Protein AF-A0A965UU77-F1 (afdb_monomer_lite)

Foldseek 3Di:
DVVLVVVVVQWPDWDKDADPVRFKIKIWTDGPNDIDIFMDGVVVCVVVVNCVDPDCCVVPVSVLRRLVNVQVRCCVPPVVSCVPPDDPSVVVSVVVVVVVVVVVVVVVVVVVVVVVVPPDDDDDDDDDDDDDDDDDDDDDDDDDDDDDDDPDPDDPCLVVLVVLVVVCLVVVCVVVVQDDDPDPVSVVVSVVVVCVLQVNDDSVNDDPVLSVVVSVCSPPHPDSPVSCVSNVPPDDD

Structure (mmCIF, N/CA/C/O backbone):
data_AF-A0A965UU77-F1
#
_entry.id   AF-A0A965UU77-F1
#
loop_
_atom_site.group_PDB
_atom_site.id
_atom_site.type_symbol
_atom_site.label_atom_id
_atom_site.label_alt_id
_atom_site.label_comp_id
_atom_site.label_asym_id
_atom_site.label_entity_id
_atom_site.label_seq_id
_atom_site.pdbx_PDB_ins_code
_atom_site.Cartn_x
_atom_site.Cartn_y
_atom_site.Cartn_z
_atom_site.occupancy
_atom_site.B_iso_or_equiv
_atom_site.auth_seq_id
_atom_site.auth_comp_id
_atom_site.auth_asym_id
_atom_site.auth_atom_id
_atom_site.pdbx_PDB_model_num
ATOM 1 N N . ALA A 1 1 ? -1.074 -5.909 -1.828 1.00 87.81 1 ALA A N 1
ATOM 2 C CA . ALA A 1 1 ? -1.047 -5.915 -3.309 1.00 87.81 1 ALA A CA 1
ATOM 3 C C . ALA A 1 1 ? 0.103 -6.752 -3.879 1.00 87.81 1 ALA A C 1
ATOM 5 O O . ALA A 1 1 ? -0.169 -7.717 -4.580 1.00 87.81 1 ALA A O 1
ATOM 6 N N . LEU A 1 2 ? 1.368 -6.458 -3.542 1.00 92.50 2 LEU A N 1
ATOM 7 C CA . LEU A 1 2 ? 2.532 -7.151 -4.123 1.00 92.50 2 LEU A CA 1
ATOM 8 C C . LEU A 1 2 ? 2.478 -8.684 -4.003 1.00 92.50 2 LEU A C 1
ATOM 10 O O . LEU A 1 2 ? 2.696 -9.380 -4.985 1.00 92.50 2 LEU A O 1
ATOM 14 N N . ALA A 1 3 ? 2.119 -9.213 -2.831 1.00 93.25 3 ALA A N 1
ATOM 15 C CA . ALA A 1 3 ? 2.012 -10.659 -2.626 1.00 93.25 3 ALA A CA 1
ATOM 16 C C . ALA A 1 3 ? 1.011 -11.341 -3.583 1.00 93.25 3 ALA A C 1
ATOM 18 O O . ALA A 1 3 ? 1.251 -12.464 -4.011 1.00 93.25 3 ALA A O 1
ATOM 19 N N . LEU A 1 4 ? -0.081 -10.661 -3.955 1.00 94.00 4 LEU A N 1
ATOM 20 C CA . LEU A 1 4 ? -1.055 -11.185 -4.920 1.00 94.00 4 LEU A CA 1
ATOM 21 C C . LEU A 1 4 ? -0.463 -11.233 -6.330 1.00 94.00 4 LEU A C 1
ATOM 23 O O . LEU A 1 4 ? -0.612 -12.235 -7.022 1.00 94.00 4 LEU A O 1
ATOM 27 N N . VAL A 1 5 ? 0.260 -10.182 -6.720 1.00 95.12 5 VAL A N 1
ATOM 28 C CA . VAL A 1 5 ? 0.947 -10.093 -8.017 1.00 95.12 5 VAL A CA 1
ATOM 29 C C . VAL A 1 5 ? 2.059 -11.130 -8.146 1.00 95.12 5 VAL A C 1
ATOM 31 O O . VAL A 1 5 ? 2.194 -11.754 -9.191 1.00 95.12 5 VAL A O 1
ATOM 34 N N . LEU A 1 6 ? 2.819 -11.384 -7.081 1.00 94.75 6 LEU A N 1
ATOM 35 C CA . LEU A 1 6 ? 3.821 -12.452 -7.088 1.00 94.75 6 LEU A CA 1
ATOM 36 C C . LEU A 1 6 ? 3.168 -13.841 -7.140 1.00 94.75 6 LEU A C 1
ATOM 38 O O . LEU A 1 6 ? 3.661 -14.730 -7.827 1.00 94.75 6 LEU A O 1
ATOM 42 N N . LYS A 1 7 ? 2.034 -14.028 -6.453 1.00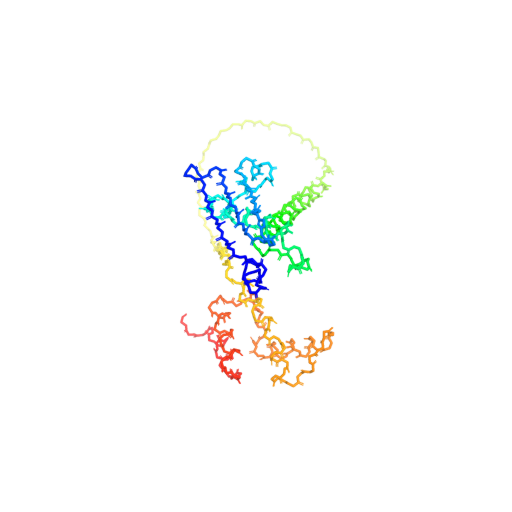 96.62 7 LYS A N 1
ATOM 43 C CA . LYS A 1 7 ? 1.298 -15.300 -6.438 1.00 96.62 7 LYS A CA 1
ATOM 44 C C . LYS A 1 7 ? 0.594 -15.610 -7.765 1.00 96.62 7 LYS A C 1
ATOM 46 O O . LYS A 1 7 ? 0.381 -16.783 -8.053 1.00 96.62 7 LYS A O 1
ATOM 51 N N . SER A 1 8 ? 0.229 -14.605 -8.564 1.00 95.88 8 SER A N 1
ATOM 52 C CA . SER A 1 8 ? -0.477 -14.823 -9.836 1.00 95.88 8 SER A CA 1
ATOM 53 C C . SER A 1 8 ? 0.374 -15.541 -10.888 1.00 95.88 8 SER A C 1
ATOM 55 O O . SER A 1 8 ? -0.175 -16.085 -11.841 1.00 95.88 8 SER A O 1
ATOM 57 N N . GLY A 1 9 ? 1.703 -15.535 -10.736 1.00 95.31 9 GLY A N 1
ATOM 58 C CA . GLY A 1 9 ? 2.639 -16.097 -11.712 1.00 95.31 9 GLY A CA 1
ATOM 59 C C . GLY A 1 9 ? 2.835 -15.235 -12.965 1.00 95.31 9 GLY A C 1
ATOM 60 O O . GLY A 1 9 ? 3.651 -15.585 -13.809 1.00 95.31 9 GLY A O 1
ATOM 61 N N . LEU A 1 10 ? 2.135 -14.099 -13.079 1.00 95.88 10 LEU A N 1
ATOM 62 C CA . LEU A 1 10 ? 2.258 -13.175 -14.216 1.00 95.88 10 LEU A CA 1
ATOM 63 C C . LEU A 1 10 ? 3.476 -12.246 -14.095 1.00 95.88 10 LEU A C 1
ATOM 65 O O . LEU A 1 10 ? 3.968 -11.725 -15.093 1.00 95.88 10 LEU A O 1
ATOM 69 N N . CYS A 1 11 ? 3.964 -12.029 -12.872 1.00 96.56 11 CYS A N 1
ATOM 70 C CA . CYS A 1 11 ? 5.146 -11.220 -12.602 1.00 96.56 11 CYS A CA 1
ATOM 71 C C . CYS A 1 11 ? 6.407 -12.094 -12.642 1.00 96.56 11 CYS A C 1
ATOM 73 O O . CYS A 1 11 ? 6.659 -12.864 -11.717 1.00 96.56 11 CYS A O 1
ATOM 75 N N . GLY A 1 12 ? 7.230 -11.942 -13.680 1.00 94.88 12 GLY A N 1
ATOM 76 C CA . GLY A 1 12 ? 8.466 -12.710 -13.844 1.00 94.88 12 GLY A CA 1
ATOM 77 C C . GLY A 1 12 ? 9.568 -12.299 -12.864 1.00 94.88 12 GLY A C 1
ATOM 78 O O . GLY A 1 12 ? 10.156 -13.133 -12.181 1.00 94.88 12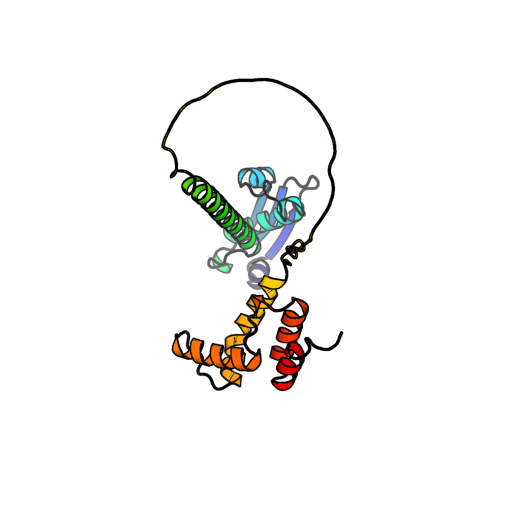 GLY A O 1
ATOM 79 N N . LYS A 1 13 ? 9.846 -10.998 -12.765 1.00 95.50 13 LYS A N 1
ATOM 80 C CA . LYS A 1 13 ? 10.799 -10.431 -11.801 1.00 95.50 13 LYS A CA 1
ATOM 81 C C . LYS A 1 13 ? 10.242 -9.126 -11.256 1.00 95.50 13 LYS A C 1
ATOM 83 O O . LYS A 1 13 ? 9.503 -8.435 -11.950 1.00 95.50 13 LYS A O 1
ATOM 88 N N . PHE A 1 14 ? 10.613 -8.799 -10.025 1.00 96.81 14 PHE A N 1
ATOM 89 C CA . PHE A 1 14 ? 10.215 -7.573 -9.351 1.00 96.81 14 PHE A CA 1
ATOM 90 C C . PHE A 1 14 ? 11.441 -6.907 -8.724 1.00 96.81 14 PHE A C 1
ATOM 92 O O . PHE A 1 14 ? 12.264 -7.583 -8.101 1.00 96.81 14 PHE A O 1
ATOM 99 N N . LYS A 1 15 ? 11.584 -5.596 -8.907 1.00 97.38 15 LYS A N 1
ATOM 100 C CA . LYS A 1 15 ? 12.682 -4.798 -8.359 1.00 97.38 15 LYS A CA 1
ATOM 101 C C . LYS A 1 15 ? 12.153 -3.434 -7.935 1.00 97.38 15 LYS A C 1
ATOM 103 O O . LYS A 1 15 ? 11.425 -2.788 -8.675 1.00 97.38 15 LYS A O 1
ATOM 108 N N . GLU A 1 16 ? 12.571 -2.974 -6.767 1.00 96.75 16 GLU A N 1
ATOM 109 C CA . GLU A 1 16 ? 12.272 -1.633 -6.273 1.00 96.75 16 GLU A CA 1
ATOM 110 C C . GLU A 1 16 ? 13.526 -1.024 -5.655 1.00 96.75 16 GLU A C 1
ATOM 112 O O . GLU A 1 16 ? 14.339 -1.731 -5.055 1.00 96.75 16 GLU A O 1
ATOM 117 N N . TRP A 1 17 ? 13.706 0.279 -5.823 1.00 97.50 17 TRP A N 1
ATOM 118 C CA . TRP A 1 17 ? 14.819 1.004 -5.223 1.00 97.50 17 TRP A CA 1
ATOM 119 C C . TRP A 1 17 ? 14.457 2.471 -5.026 1.00 97.50 17 TRP A C 1
ATOM 121 O O . TRP A 1 17 ? 13.578 3.013 -5.690 1.00 97.50 17 TRP A O 1
ATOM 131 N N . VAL A 1 18 ? 15.153 3.107 -4.095 1.00 97.25 18 VAL A N 1
ATOM 132 C CA . VAL A 1 18 ? 15.096 4.551 -3.866 1.00 97.25 18 VAL A CA 1
ATOM 133 C C . VAL A 1 18 ? 16.444 5.113 -4.287 1.00 97.25 18 VAL A C 1
ATOM 135 O O . VAL A 1 18 ? 17.466 4.454 -4.081 1.00 97.25 18 VAL A O 1
ATOM 138 N N . THR A 1 19 ? 16.459 6.296 -4.888 1.00 96.06 19 THR A N 1
ATOM 139 C CA . THR A 1 19 ? 17.704 6.980 -5.233 1.00 96.06 19 THR A CA 1
ATOM 140 C C . THR A 1 19 ? 18.539 7.261 -3.979 1.00 96.06 19 THR A C 1
ATOM 142 O O . THR A 1 19 ? 18.031 7.295 -2.851 1.00 96.06 19 THR A O 1
ATOM 145 N N . GLU A 1 20 ? 19.853 7.405 -4.143 1.00 93.94 20 GLU A N 1
ATOM 146 C CA . GLU A 1 20 ? 20.766 7.614 -3.011 1.00 93.94 20 GLU A CA 1
ATOM 147 C C . GLU A 1 20 ? 20.428 8.898 -2.249 1.00 93.94 20 GLU A C 1
ATOM 149 O O . GLU A 1 20 ? 20.288 8.871 -1.024 1.00 93.94 20 GLU A O 1
ATOM 154 N N . ASP A 1 21 ? 20.156 9.969 -2.993 1.00 93.38 21 ASP A N 1
ATOM 155 C CA . ASP A 1 21 ? 19.689 11.270 -2.509 1.00 93.38 21 ASP A CA 1
ATOM 156 C C . ASP A 1 21 ? 18.267 11.235 -1.921 1.00 93.38 21 ASP A C 1
ATOM 158 O O . ASP A 1 21 ? 17.846 12.187 -1.271 1.00 93.38 21 ASP A O 1
ATOM 162 N N . GLY A 1 22 ? 17.524 10.136 -2.095 1.00 92.44 22 GLY A N 1
ATOM 163 C CA . GLY A 1 22 ? 16.184 9.973 -1.534 1.00 92.44 22 GLY A CA 1
ATOM 164 C C . GLY A 1 22 ? 15.117 10.845 -2.196 1.00 92.44 22 GLY A C 1
ATOM 165 O O . GLY A 1 22 ? 14.042 11.005 -1.625 1.00 92.44 22 GLY A O 1
ATOM 166 N N . SER A 1 23 ? 15.397 11.404 -3.375 1.00 94.50 23 SER A N 1
ATOM 167 C CA . SER A 1 23 ? 14.484 12.289 -4.107 1.00 94.50 23 SER A CA 1
ATOM 168 C C . SER A 1 23 ? 13.443 11.540 -4.938 1.00 94.50 23 SER A C 1
ATOM 170 O O . SER A 1 23 ? 12.396 12.104 -5.257 1.00 94.50 23 SER A O 1
ATOM 172 N N . ALA A 1 24 ? 13.696 10.276 -5.285 1.00 96.69 24 ALA A N 1
ATOM 173 C CA . ALA A 1 24 ? 12.781 9.469 -6.077 1.00 96.69 24 ALA A CA 1
ATOM 174 C C . ALA A 1 24 ? 12.843 7.987 -5.705 1.00 96.69 24 ALA A C 1
ATOM 176 O O . ALA A 1 24 ? 13.870 7.464 -5.267 1.00 96.69 24 ALA A O 1
ATOM 177 N N . ALA A 1 25 ? 11.737 7.287 -5.926 1.00 97.94 25 ALA A N 1
ATOM 178 C CA . ALA A 1 25 ? 11.671 5.840 -5.846 1.00 97.94 25 ALA A CA 1
ATOM 179 C C . ALA A 1 25 ? 11.163 5.250 -7.155 1.00 97.94 25 ALA A C 1
ATOM 181 O O . ALA A 1 25 ? 10.326 5.840 -7.830 1.00 97.94 25 ALA A O 1
ATOM 182 N N . TYR A 1 26 ? 11.664 4.065 -7.477 1.00 98.06 26 TYR A N 1
ATOM 183 C CA . TYR A 1 26 ? 11.372 3.330 -8.694 1.00 98.06 26 TYR A CA 1
ATOM 184 C C . TYR A 1 26 ? 10.856 1.944 -8.333 1.00 98.06 26 TYR A C 1
ATOM 186 O O . TYR A 1 26 ? 11.332 1.301 -7.391 1.00 98.06 26 TYR A O 1
ATOM 194 N N . CYS A 1 27 ? 9.902 1.473 -9.120 1.00 97.69 27 CYS A N 1
ATOM 195 C CA . CYS A 1 27 ? 9.368 0.130 -9.060 1.00 97.69 27 CYS A CA 1
ATOM 196 C C . CYS A 1 27 ? 9.325 -0.435 -10.476 1.00 97.69 27 CYS A C 1
ATOM 198 O O . CYS A 1 27 ? 8.909 0.237 -11.414 1.00 97.69 27 CYS A O 1
ATOM 200 N N . GLN A 1 28 ? 9.779 -1.670 -10.623 1.00 98.12 28 GLN A N 1
ATOM 201 C CA . GLN A 1 28 ? 9.988 -2.304 -11.908 1.00 98.12 28 GLN A CA 1
ATOM 202 C C . GLN A 1 28 ? 9.563 -3.766 -11.853 1.00 98.12 28 GLN A C 1
ATOM 204 O O . GLN A 1 28 ? 9.857 -4.482 -10.890 1.00 98.12 28 GLN A O 1
ATOM 209 N N . SER A 1 29 ? 8.899 -4.227 -12.909 1.00 98.12 29 SER A N 1
ATOM 210 C CA . SER A 1 29 ? 8.570 -5.638 -13.070 1.00 98.12 29 SER A CA 1
ATOM 211 C C . SER A 1 29 ? 8.590 -6.086 -14.518 1.00 98.12 29 SER A C 1
ATOM 213 O O . SER A 1 29 ? 8.376 -5.286 -15.424 1.00 98.12 29 SER A O 1
ATOM 215 N N . TRP A 1 30 ? 8.732 -7.391 -14.711 1.00 97.81 30 TRP A N 1
ATOM 216 C CA . TRP A 1 30 ? 8.652 -8.020 -16.023 1.00 97.81 30 TRP A CA 1
ATOM 217 C C . TRP A 1 30 ? 7.366 -8.819 -16.136 1.00 97.81 30 TRP A C 1
ATOM 219 O O . TRP A 1 30 ? 7.086 -9.656 -15.277 1.00 97.81 30 TRP A O 1
ATOM 229 N N . ARG A 1 31 ? 6.611 -8.563 -17.199 1.00 96.00 31 ARG A N 1
ATOM 230 C CA . ARG A 1 31 ? 5.324 -9.193 -17.492 1.00 96.00 31 ARG A CA 1
ATOM 231 C C . ARG A 1 31 ? 5.206 -9.371 -19.004 1.00 96.00 31 ARG A C 1
ATOM 233 O O . ARG A 1 31 ? 5.602 -8.482 -19.749 1.00 96.00 31 ARG A O 1
ATOM 240 N N . ASP A 1 32 ? 4.710 -10.520 -19.460 1.00 94.44 32 ASP A N 1
ATOM 241 C CA . ASP A 1 32 ? 4.455 -10.800 -20.885 1.00 94.44 32 ASP A CA 1
ATOM 242 C C . ASP A 1 32 ? 5.680 -10.560 -21.801 1.00 94.44 32 ASP A C 1
ATOM 244 O O . ASP A 1 32 ? 5.570 -10.109 -22.938 1.00 94.44 32 ASP A O 1
ATOM 248 N N . GLY A 1 33 ? 6.885 -10.826 -21.280 1.00 94.00 33 GLY A N 1
ATOM 249 C CA . GLY A 1 33 ? 8.157 -10.601 -21.981 1.00 94.00 33 GLY A CA 1
ATOM 250 C C . GLY A 1 33 ? 8.604 -9.135 -22.069 1.00 94.00 33 GLY A C 1
ATOM 251 O O . GLY A 1 33 ? 9.684 -8.871 -22.591 1.00 94.00 33 GLY A O 1
ATOM 252 N N . SER A 1 34 ? 7.817 -8.200 -21.534 1.00 95.88 34 SER A N 1
ATOM 253 C CA . SER A 1 34 ? 8.107 -6.765 -21.512 1.00 95.88 34 SER A CA 1
ATOM 254 C C . SER A 1 34 ? 8.495 -6.283 -20.115 1.00 95.88 34 SER A C 1
ATOM 256 O O . SER A 1 34 ? 8.138 -6.877 -19.094 1.00 95.88 34 SER A O 1
ATOM 258 N N . GLU A 1 35 ? 9.250 -5.189 -20.075 1.00 97.25 35 GLU A N 1
ATOM 259 C CA . GLU A 1 35 ? 9.684 -4.527 -18.849 1.00 97.25 35 GLU A CA 1
ATOM 260 C C . GLU A 1 35 ? 8.836 -3.282 -18.600 1.00 97.25 35 GLU A C 1
ATOM 262 O O . GLU A 1 35 ? 8.712 -2.417 -19.464 1.00 97.25 35 GLU A O 1
ATOM 267 N N . TYR A 1 36 ? 8.281 -3.187 -17.396 1.00 97.88 36 TYR A N 1
ATOM 268 C CA . TYR A 1 36 ? 7.472 -2.059 -16.956 1.00 97.88 36 TYR A CA 1
ATOM 269 C C . TYR A 1 36 ? 8.164 -1.398 -15.777 1.00 97.88 36 TYR A C 1
ATOM 271 O O . TYR A 1 36 ? 8.579 -2.084 -14.840 1.00 97.88 36 TYR A O 1
ATOM 279 N N . THR A 1 37 ? 8.286 -0.075 -15.821 1.00 97.69 37 THR A N 1
ATOM 280 C CA . THR A 1 37 ? 8.888 0.720 -14.750 1.00 97.69 37 THR A CA 1
ATOM 281 C C . THR A 1 37 ? 8.009 1.921 -14.470 1.00 97.69 37 THR A C 1
ATOM 283 O O . THR A 1 37 ? 7.632 2.634 -15.396 1.00 97.69 37 THR A O 1
ATOM 286 N N . GLN A 1 38 ? 7.735 2.157 -13.195 1.00 97.19 38 GLN A N 1
ATOM 287 C CA . GLN A 1 38 ? 7.131 3.386 -12.708 1.00 97.19 38 GLN A CA 1
ATOM 288 C C . GLN A 1 38 ? 7.990 3.999 -11.612 1.00 97.19 38 GLN A C 1
ATOM 290 O O . GLN A 1 38 ? 8.777 3.318 -10.948 1.00 97.19 38 GLN A O 1
ATOM 295 N N . TYR A 1 39 ? 7.834 5.302 -11.422 1.00 96.88 39 TYR A N 1
ATOM 296 C CA . TYR A 1 39 ? 8.550 6.045 -10.400 1.00 96.88 39 TYR A CA 1
ATOM 297 C C . TYR A 1 39 ? 7.646 7.064 -9.719 1.00 96.88 39 TYR A C 1
ATOM 299 O O . TYR A 1 39 ? 6.573 7.400 -10.213 1.00 96.88 39 TYR A O 1
ATOM 307 N N . PHE A 1 40 ? 8.093 7.529 -8.559 1.00 96.75 40 PHE A N 1
ATOM 308 C CA . PHE A 1 40 ? 7.451 8.601 -7.817 1.00 96.75 40 PHE A CA 1
ATOM 309 C C . PHE A 1 40 ? 8.512 9.467 -7.147 1.00 96.75 40 PHE A C 1
ATOM 311 O O . PHE A 1 40 ? 9.469 8.950 -6.560 1.00 96.75 40 PHE A O 1
ATOM 318 N N . THR A 1 41 ? 8.349 10.781 -7.243 1.00 96.94 41 THR A N 1
ATOM 319 C CA . THR A 1 41 ? 9.328 11.762 -6.762 1.00 96.94 41 THR A CA 1
ATOM 320 C C . THR A 1 41 ? 8.854 12.495 -5.512 1.00 96.94 41 THR A C 1
ATOM 322 O O . THR A 1 41 ? 7.659 12.649 -5.258 1.00 96.94 41 THR A O 1
ATOM 325 N N . LEU A 1 42 ? 9.804 13.013 -4.734 1.00 95.31 42 LEU A N 1
ATOM 326 C CA . LEU A 1 42 ? 9.518 13.860 -3.578 1.00 95.31 42 LEU A CA 1
ATOM 327 C C . LEU A 1 42 ? 8.802 15.152 -3.996 1.00 95.31 42 LEU A C 1
ATOM 329 O O . LEU A 1 42 ? 7.872 15.577 -3.321 1.00 95.31 42 LEU A O 1
ATOM 333 N N . ALA A 1 43 ? 9.148 15.711 -5.159 1.00 95.75 43 ALA A N 1
ATOM 334 C CA . ALA A 1 43 ? 8.470 16.880 -5.717 1.00 95.75 43 ALA A CA 1
ATOM 335 C C . ALA A 1 43 ? 6.987 16.606 -6.037 1.00 95.75 43 ALA A C 1
ATOM 337 O O . ALA A 1 43 ? 6.134 17.473 -5.847 1.00 95.75 43 ALA A O 1
ATOM 338 N N . GLU A 1 44 ? 6.646 15.405 -6.513 1.00 94.88 44 GLU A N 1
ATOM 339 C CA . GLU A 1 44 ? 5.245 14.993 -6.675 1.00 94.88 44 GLU A CA 1
ATOM 340 C C . GLU A 1 44 ? 4.560 14.786 -5.324 1.00 94.88 44 GLU A C 1
ATOM 342 O O . GLU A 1 44 ? 3.395 15.153 -5.174 1.00 94.88 44 GLU A O 1
ATOM 347 N N . ALA A 1 45 ? 5.279 14.263 -4.325 1.00 93.69 45 ALA A N 1
ATOM 348 C CA . ALA A 1 45 ? 4.764 14.116 -2.966 1.00 93.69 45 ALA A CA 1
ATOM 349 C C . ALA A 1 45 ? 4.394 15.467 -2.334 1.00 93.69 45 ALA A C 1
ATOM 351 O O . ALA A 1 45 ? 3.334 15.598 -1.720 1.00 93.69 45 ALA A O 1
ATOM 352 N N . GLU A 1 46 ? 5.244 16.475 -2.523 1.00 93.75 46 GLU A N 1
ATOM 353 C CA . GLU A 1 46 ? 5.014 17.852 -2.082 1.00 93.75 46 GLU A CA 1
ATOM 354 C C . GLU A 1 46 ? 3.818 18.478 -2.797 1.00 93.75 46 GLU A C 1
ATOM 356 O O . GLU A 1 46 ? 2.924 19.018 -2.146 1.00 93.75 46 GLU A O 1
ATOM 361 N N . LYS A 1 47 ? 3.742 18.341 -4.128 1.00 94.00 47 LYS A N 1
ATOM 362 C CA . LYS A 1 47 ? 2.588 18.813 -4.913 1.00 94.00 47 LYS A CA 1
ATOM 363 C C . LYS A 1 47 ? 1.281 18.141 -4.493 1.00 94.00 47 LYS A C 1
ATOM 365 O O . LYS A 1 47 ? 0.233 18.778 -4.530 1.00 94.00 47 LYS A O 1
ATOM 370 N N . ALA A 1 48 ? 1.340 16.875 -4.084 1.00 89.88 48 ALA A N 1
ATOM 371 C CA . ALA A 1 48 ? 0.201 16.127 -3.562 1.00 89.88 48 ALA A CA 1
ATOM 372 C C . ALA A 1 48 ? -0.133 16.458 -2.092 1.00 89.88 48 ALA A C 1
ATOM 374 O O . ALA A 1 48 ? -1.072 15.885 -1.542 1.00 89.88 48 ALA A O 1
ATOM 375 N N . GLY A 1 49 ? 0.622 17.351 -1.440 1.00 90.69 49 GLY A N 1
ATOM 376 C CA . GLY A 1 49 ? 0.407 17.743 -0.044 1.00 90.69 49 GLY A CA 1
ATOM 377 C C . GLY A 1 49 ? 0.704 16.634 0.969 1.00 90.69 49 GLY A C 1
ATOM 378 O O . GLY A 1 49 ? 0.227 16.693 2.102 1.00 90.69 49 GLY A O 1
ATOM 379 N N . LEU A 1 50 ? 1.472 15.612 0.580 1.00 89.94 50 LEU A N 1
ATOM 380 C CA . LEU A 1 50 ? 1.761 14.446 1.421 1.00 89.94 50 LEU A CA 1
ATOM 381 C C . LEU A 1 50 ? 2.831 14.740 2.475 1.00 89.94 50 LEU A C 1
ATOM 383 O O . LEU A 1 50 ? 2.799 14.174 3.563 1.00 89.94 50 LEU A O 1
ATOM 387 N N . THR A 1 51 ? 3.772 15.630 2.164 1.00 91.25 51 THR A N 1
ATOM 388 C CA . THR A 1 51 ? 4.915 15.963 3.030 1.00 91.25 51 THR A CA 1
ATOM 389 C C . THR A 1 51 ? 4.615 17.087 4.023 1.00 91.25 51 THR A C 1
ATOM 391 O O . THR A 1 51 ? 5.341 17.258 5.000 1.00 91.25 51 THR A O 1
ATOM 394 N N . SER A 1 52 ? 3.543 17.854 3.807 1.00 87.75 52 SER A N 1
ATOM 395 C CA . SER A 1 52 ? 3.239 19.053 4.598 1.00 87.75 52 SER A CA 1
ATOM 396 C C . SER A 1 52 ? 2.710 18.747 6.000 1.00 87.75 52 SER A C 1
ATOM 398 O O . SER A 1 52 ? 2.839 19.581 6.893 1.00 87.75 52 SER A O 1
ATOM 400 N N . LYS A 1 53 ? 2.115 17.568 6.211 1.00 84.94 53 LYS A N 1
ATOM 401 C CA . LYS A 1 53 ? 1.512 17.180 7.492 1.00 84.94 53 LYS A CA 1
ATOM 402 C C . LYS A 1 53 ? 2.448 16.294 8.309 1.00 84.94 53 LYS A C 1
ATOM 404 O O . LYS A 1 53 ? 3.175 15.471 7.751 1.00 84.94 53 LYS A O 1
ATOM 409 N N . LYS A 1 54 ? 2.379 16.426 9.637 1.00 85.94 54 LYS A N 1
ATOM 410 C CA . LYS A 1 54 ? 3.087 15.537 10.566 1.00 85.94 54 LYS A CA 1
ATOM 411 C C . LYS A 1 54 ? 2.609 14.099 10.352 1.00 85.94 54 LYS A C 1
ATOM 413 O O . LYS A 1 54 ? 1.409 13.835 10.351 1.00 85.94 54 LYS A O 1
ATOM 418 N N . GLY A 1 55 ? 3.545 13.175 10.160 1.00 87.81 55 GLY A N 1
ATOM 419 C CA . GLY A 1 55 ? 3.242 11.762 9.959 1.00 87.81 55 GLY A CA 1
ATOM 420 C C . GLY A 1 55 ? 4.344 11.017 9.205 1.00 87.81 55 GLY A C 1
ATOM 421 O O . GLY A 1 55 ? 5.448 11.540 9.038 1.00 87.81 55 GLY A O 1
ATOM 422 N N . PRO A 1 56 ? 4.056 9.811 8.683 1.00 89.25 56 PRO A N 1
ATOM 423 C CA . PRO A 1 56 ? 5.082 8.934 8.114 1.00 89.25 56 PRO A CA 1
ATOM 424 C C . PRO A 1 56 ? 5.829 9.502 6.911 1.00 89.25 56 PRO A C 1
ATOM 426 O O . PRO A 1 56 ? 6.945 9.078 6.639 1.00 89.25 56 PRO A O 1
ATOM 429 N N . TRP A 1 57 ? 5.243 10.461 6.191 1.00 91.56 57 TRP A N 1
ATOM 430 C CA . TRP A 1 57 ? 5.932 11.160 5.104 1.00 91.56 57 TRP A CA 1
ATOM 431 C C . TRP A 1 57 ? 7.077 12.048 5.601 1.00 91.56 57 TRP A C 1
ATOM 433 O O . TRP A 1 57 ? 8.047 12.218 4.870 1.00 91.56 57 TRP A O 1
ATOM 443 N N . GLN A 1 58 ? 7.006 12.554 6.834 1.00 91.00 58 GLN A N 1
ATOM 444 C CA . GLN A 1 58 ? 8.092 13.300 7.477 1.00 91.00 58 GLN A CA 1
ATOM 445 C C . GLN A 1 58 ? 9.027 12.379 8.272 1.00 91.00 58 GLN A C 1
ATOM 447 O O . GLN A 1 58 ? 10.240 12.558 8.230 1.00 91.00 58 GLN A O 1
ATOM 452 N N . GLU A 1 59 ? 8.482 11.371 8.960 1.00 91.62 59 GLU A N 1
ATOM 453 C CA . GLU A 1 59 ? 9.271 10.443 9.788 1.00 91.62 59 GLU A CA 1
ATOM 454 C C . GLU A 1 59 ? 10.054 9.420 8.949 1.00 91.62 59 GLU A C 1
ATOM 456 O O . GLU A 1 59 ? 11.207 9.110 9.243 1.00 91.62 59 GLU A O 1
ATOM 461 N N . TYR A 1 60 ? 9.445 8.909 7.874 1.00 93.19 60 TYR A N 1
ATOM 462 C CA . TYR A 1 60 ? 9.981 7.831 7.038 1.00 93.19 60 TYR A CA 1
ATOM 463 C C . TYR A 1 60 ? 9.849 8.127 5.525 1.00 93.19 60 TYR A C 1
ATOM 465 O O . TYR A 1 60 ? 9.345 7.284 4.771 1.00 93.19 60 TYR A O 1
ATOM 473 N N . PRO A 1 61 ? 10.347 9.277 5.023 1.00 92.38 61 PRO A N 1
ATOM 474 C CA . PRO A 1 61 ? 10.122 9.735 3.644 1.00 92.38 61 PRO A CA 1
ATOM 475 C C . PRO A 1 61 ? 10.578 8.724 2.587 1.00 92.38 61 PRO A C 1
ATOM 477 O O . PRO A 1 61 ? 9.856 8.440 1.633 1.00 92.38 61 PRO A O 1
ATOM 480 N N . ARG A 1 62 ? 11.749 8.101 2.784 1.00 94.62 62 ARG A N 1
ATOM 481 C CA . ARG A 1 62 ? 12.290 7.092 1.853 1.00 94.62 62 ARG A CA 1
ATOM 482 C C . ARG A 1 62 ? 11.360 5.884 1.713 1.00 94.62 62 ARG A C 1
ATOM 484 O O . ARG A 1 62 ? 11.174 5.370 0.612 1.00 94.62 62 ARG A O 1
ATOM 491 N N . ARG A 1 63 ? 10.770 5.428 2.824 1.00 94.38 63 ARG A N 1
ATOM 492 C CA . ARG A 1 63 ? 9.853 4.282 2.833 1.00 94.38 63 ARG A CA 1
ATOM 493 C C . ARG A 1 63 ? 8.530 4.635 2.160 1.00 94.38 63 ARG A C 1
ATOM 495 O O . ARG A 1 63 ? 8.030 3.837 1.369 1.00 94.38 63 ARG A O 1
ATOM 502 N N . GLN A 1 64 ? 8.013 5.833 2.421 1.00 94.62 64 GLN A N 1
ATOM 503 C CA . GLN A 1 64 ? 6.774 6.315 1.815 1.00 94.62 64 GLN A CA 1
ATOM 504 C C . GLN A 1 64 ? 6.903 6.514 0.300 1.00 94.62 64 GLN A C 1
ATOM 506 O O . GLN A 1 64 ? 6.031 6.075 -0.450 1.00 94.62 64 GLN A O 1
ATOM 511 N N . LEU A 1 65 ? 8.024 7.074 -0.170 1.00 95.38 65 LEU A N 1
ATOM 512 C CA . LEU A 1 65 ? 8.334 7.171 -1.601 1.00 95.38 65 LEU A CA 1
ATOM 513 C C . LEU A 1 65 ? 8.324 5.793 -2.272 1.00 95.38 65 LEU A C 1
ATOM 515 O O . LEU A 1 65 ? 7.653 5.607 -3.287 1.00 95.38 65 LEU A O 1
ATOM 519 N N . GLN A 1 66 ? 9.010 4.810 -1.678 1.00 95.50 66 GLN A N 1
ATOM 520 C CA . GLN A 1 66 ? 9.038 3.437 -2.189 1.00 95.50 66 GLN A CA 1
ATOM 521 C C . GLN A 1 66 ? 7.632 2.828 -2.281 1.00 95.50 66 GLN A C 1
ATOM 523 O O . GLN A 1 66 ? 7.276 2.233 -3.298 1.00 95.50 66 GLN A O 1
ATOM 528 N N . MET A 1 67 ? 6.815 2.994 -1.238 1.00 94.38 67 MET A N 1
ATOM 529 C CA . MET A 1 67 ? 5.436 2.496 -1.212 1.00 94.38 67 MET A CA 1
ATOM 530 C C . MET A 1 67 ? 4.550 3.162 -2.268 1.00 94.38 67 MET A C 1
ATOM 532 O O . MET A 1 67 ? 3.708 2.488 -2.872 1.00 94.38 67 MET A O 1
ATOM 536 N N . ARG A 1 68 ? 4.749 4.460 -2.527 1.00 94.50 68 ARG A N 1
ATOM 537 C CA . ARG A 1 68 ? 3.988 5.179 -3.551 1.00 94.50 68 ARG A CA 1
ATOM 538 C C . ARG A 1 68 ? 4.374 4.736 -4.959 1.00 94.50 68 ARG A C 1
ATOM 540 O O . ARG A 1 68 ? 3.487 4.360 -5.721 1.00 94.50 68 ARG A O 1
ATOM 547 N N . ALA A 1 69 ? 5.671 4.669 -5.266 1.00 96.44 69 ALA A N 1
ATOM 548 C CA . ALA A 1 69 ? 6.152 4.161 -6.553 1.00 96.44 69 ALA A CA 1
ATOM 549 C C . ALA A 1 69 ? 5.653 2.730 -6.816 1.00 96.44 69 ALA A C 1
ATOM 551 O O . ALA A 1 69 ? 5.176 2.418 -7.908 1.00 96.44 69 ALA A O 1
ATOM 552 N N . ARG A 1 70 ? 5.677 1.869 -5.788 1.00 96.00 70 ARG A N 1
ATOM 553 C CA . ARG A 1 70 ? 5.110 0.516 -5.860 1.00 96.00 70 ARG A CA 1
ATOM 554 C C . ARG A 1 70 ? 3.615 0.538 -6.171 1.00 96.00 70 ARG A C 1
ATOM 556 O O . ARG A 1 70 ? 3.152 -0.254 -6.985 1.00 96.00 70 ARG A O 1
ATOM 563 N N . SER A 1 71 ? 2.852 1.404 -5.513 1.00 94.56 71 SER A N 1
ATOM 564 C CA . SER A 1 71 ? 1.399 1.447 -5.690 1.00 94.56 71 SER A CA 1
ATOM 565 C C . SER A 1 71 ? 0.997 1.846 -7.106 1.00 94.56 71 SER A C 1
ATOM 567 O O . SER A 1 71 ? 0.137 1.197 -7.701 1.00 94.56 71 SER A O 1
ATOM 569 N N . TRP A 1 72 ? 1.663 2.859 -7.662 1.00 94.81 72 TRP A N 1
ATOM 570 C CA . TRP A 1 72 ? 1.462 3.302 -9.043 1.00 94.81 72 TRP A CA 1
ATOM 571 C C . TRP A 1 72 ? 1.790 2.179 -10.026 1.00 94.81 72 TRP A C 1
ATOM 573 O O . TRP A 1 72 ? 0.950 1.784 -10.830 1.00 94.81 72 TRP A O 1
ATOM 583 N N . HIS A 1 73 ? 2.962 1.564 -9.857 1.00 96.94 73 HIS A N 1
ATOM 584 C CA . HIS A 1 73 ? 3.405 0.447 -10.687 1.00 96.94 73 HIS A CA 1
ATOM 585 C C . HIS A 1 73 ? 2.414 -0.719 -10.726 1.00 96.94 73 HIS A C 1
ATOM 587 O O . HIS A 1 73 ? 2.080 -1.229 -11.797 1.00 96.94 73 HIS A O 1
ATOM 593 N N . LEU A 1 74 ? 1.952 -1.165 -9.553 1.00 95.69 74 LEU A N 1
ATOM 594 C CA . LEU A 1 74 ? 1.088 -2.339 -9.454 1.00 95.69 74 LEU A CA 1
ATOM 595 C C . LEU A 1 74 ? -0.304 -2.086 -10.043 1.00 95.69 74 LEU A C 1
ATOM 597 O O . LEU A 1 74 ? -0.860 -3.002 -10.644 1.00 95.69 74 LEU A O 1
ATOM 601 N N . ARG A 1 75 ? -0.854 -0.874 -9.902 1.00 93.56 75 ARG A N 1
ATOM 602 C CA . ARG A 1 75 ? -2.143 -0.517 -10.516 1.00 93.56 75 ARG A CA 1
ATOM 603 C C . ARG A 1 75 ? -2.082 -0.489 -12.031 1.00 93.56 75 ARG A C 1
ATOM 605 O O . ARG A 1 75 ? -2.977 -1.032 -12.670 1.00 93.56 75 ARG A O 1
ATOM 612 N N . ASP A 1 76 ? -1.036 0.116 -12.573 1.00 94.75 76 ASP A N 1
ATOM 613 C CA . ASP A 1 76 ? -0.915 0.307 -14.015 1.00 94.75 76 ASP A CA 1
ATOM 614 C C . ASP A 1 76 ? -0.584 -1.012 -14.716 1.00 94.75 76 ASP A C 1
ATOM 616 O O . ASP A 1 76 ? -1.115 -1.312 -15.782 1.00 94.75 76 ASP A O 1
ATOM 620 N N . THR A 1 77 ? 0.274 -1.827 -14.093 1.00 96.69 77 THR A N 1
ATOM 621 C CA . THR A 1 77 ? 0.810 -3.039 -14.726 1.00 96.69 77 THR A CA 1
ATOM 622 C C . THR A 1 77 ? -0.019 -4.287 -14.429 1.00 96.69 77 THR A C 1
ATOM 624 O O . THR A 1 77 ? -0.025 -5.205 -15.243 1.00 96.69 77 THR A O 1
ATOM 627 N N . TYR A 1 78 ? -0.714 -4.360 -13.286 1.00 96.62 78 TYR A N 1
ATOM 628 C CA . TYR A 1 78 ? -1.481 -5.546 -12.865 1.00 96.62 78 TYR A CA 1
ATOM 629 C C . TYR A 1 78 ? -2.943 -5.241 -12.479 1.00 96.62 78 TYR A C 1
ATOM 631 O O . TYR A 1 78 ? -3.413 -5.716 -11.437 1.00 96.62 78 TYR A O 1
ATOM 639 N N . PRO A 1 79 ? -3.701 -4.480 -13.293 1.00 95.38 79 PRO A N 1
ATOM 640 C CA . PRO A 1 79 ? -5.096 -4.161 -12.986 1.00 95.38 79 PRO A CA 1
ATOM 641 C C . PRO A 1 79 ? -5.992 -5.410 -12.953 1.00 95.38 79 PRO A C 1
ATOM 643 O O . PRO A 1 79 ? -6.934 -5.476 -12.167 1.00 95.38 79 PRO A O 1
ATOM 646 N N . ASP A 1 80 ? -5.665 -6.419 -13.756 1.00 95.38 80 ASP A N 1
ATOM 647 C CA . ASP A 1 80 ? -6.321 -7.727 -13.836 1.00 95.38 80 ASP A CA 1
ATOM 648 C C . ASP A 1 80 ? -6.096 -8.603 -12.597 1.00 95.38 80 ASP A C 1
ATOM 650 O O . ASP A 1 80 ? -6.960 -9.396 -12.242 1.00 95.38 80 ASP A O 1
ATOM 654 N N . VAL A 1 81 ? -4.955 -8.458 -11.919 1.00 95.56 81 VAL A N 1
ATOM 655 C CA . VAL A 1 81 ? -4.691 -9.163 -10.655 1.00 95.56 81 VAL A CA 1
ATOM 656 C C . VAL A 1 81 ? -5.323 -8.422 -9.483 1.00 95.56 81 VAL A C 1
ATOM 658 O O . VAL A 1 81 ? -5.785 -9.041 -8.524 1.00 95.56 81 VAL A O 1
ATOM 661 N N . LEU A 1 82 ? -5.309 -7.088 -9.531 1.00 92.88 82 LEU A N 1
ATOM 662 C CA . LEU A 1 82 ? -5.841 -6.264 -8.455 1.00 92.88 82 LEU A CA 1
ATOM 663 C C . LEU A 1 82 ? -7.365 -6.162 -8.493 1.00 92.88 82 LEU A C 1
ATOM 665 O O . LEU A 1 82 ? -7.947 -5.984 -7.434 1.00 92.88 82 LEU A O 1
ATOM 669 N N . CYS A 1 83 ? -8.023 -6.271 -9.650 1.00 90.69 83 CYS A N 1
ATOM 670 C CA . CYS A 1 83 ? -9.488 -6.240 -9.774 1.00 90.69 83 CYS A CA 1
ATOM 671 C C . CYS A 1 83 ? -10.152 -5.063 -9.028 1.00 90.69 83 CYS A C 1
ATOM 673 O O . CYS A 1 83 ? -11.211 -5.215 -8.423 1.00 90.69 83 CYS A O 1
ATOM 675 N N . GLY A 1 84 ? -9.508 -3.892 -9.018 1.00 84.75 84 GLY A N 1
ATOM 676 C CA . GLY A 1 84 ? -9.996 -2.713 -8.294 1.00 84.75 84 GLY A CA 1
ATOM 677 C C . GLY A 1 84 ? -9.737 -2.706 -6.781 1.00 84.75 84 GLY A C 1
ATOM 678 O O . GLY A 1 84 ? -10.207 -1.795 -6.102 1.00 84.75 84 GLY A O 1
ATOM 679 N N . LEU A 1 85 ? -8.978 -3.662 -6.227 1.00 86.44 85 LEU A N 1
ATOM 680 C CA . LEU A 1 85 ? -8.537 -3.604 -4.832 1.00 86.44 85 LEU A CA 1
ATOM 681 C C . LEU A 1 85 ? -7.649 -2.374 -4.607 1.00 86.44 85 LEU A C 1
ATOM 683 O O . LEU A 1 85 ? -6.607 -2.203 -5.244 1.00 86.44 85 LEU A O 1
ATOM 687 N N . GLY A 1 86 ? -8.046 -1.550 -3.637 1.00 79.69 86 GLY A N 1
ATOM 688 C CA . GLY A 1 86 ? -7.229 -0.452 -3.140 1.00 79.69 86 GLY A CA 1
ATOM 689 C C . GLY A 1 86 ? -5.925 -0.960 -2.525 1.00 79.69 86 GLY A C 1
ATOM 690 O O . GLY A 1 86 ? -5.875 -2.021 -1.897 1.00 79.69 86 GLY A O 1
ATOM 691 N N . ILE A 1 87 ? -4.852 -0.195 -2.704 1.00 83.38 87 ILE A N 1
ATOM 692 C CA . ILE A 1 87 ? -3.555 -0.522 -2.115 1.00 83.38 87 ILE A CA 1
ATOM 693 C C . ILE A 1 87 ? -3.520 0.061 -0.704 1.00 83.38 87 ILE A C 1
ATOM 695 O O . ILE A 1 87 ? -3.709 1.264 -0.522 1.00 83.38 87 ILE A O 1
ATOM 699 N N . ALA A 1 88 ? -3.323 -0.811 0.287 1.00 76.38 88 ALA A N 1
ATOM 700 C CA . ALA A 1 88 ? -3.409 -0.475 1.707 1.00 76.38 88 ALA A CA 1
ATOM 701 C C . ALA A 1 88 ? -2.500 0.703 2.075 1.00 76.38 88 ALA A C 1
ATOM 703 O O . ALA A 1 88 ? -2.904 1.598 2.812 1.00 76.38 88 ALA A O 1
ATOM 704 N N . GLU A 1 89 ? -1.299 0.727 1.504 1.00 70.69 89 GLU A N 1
ATOM 705 C CA . GLU A 1 89 ? -0.306 1.765 1.732 1.00 70.69 89 GLU A CA 1
ATOM 706 C C . GLU A 1 89 ? -0.798 3.156 1.304 1.00 70.69 89 GLU A C 1
ATOM 708 O O . GLU A 1 89 ? -0.500 4.127 1.988 1.00 70.69 89 GLU A O 1
ATOM 713 N N . GLU A 1 90 ? -1.607 3.268 0.244 1.00 77.31 90 GLU A N 1
ATOM 714 C CA . GLU A 1 90 ? -2.218 4.551 -0.127 1.00 77.31 90 GLU A CA 1
ATOM 715 C C . GLU A 1 90 ? -3.503 4.848 0.644 1.00 77.31 90 GLU A C 1
ATOM 717 O O . GLU A 1 90 ? -3.775 6.001 0.974 1.00 77.31 90 GLU A O 1
ATOM 722 N N . ALA A 1 91 ? -4.293 3.818 0.956 1.00 75.38 91 ALA A N 1
ATOM 723 C CA . ALA A 1 91 ? -5.529 3.969 1.718 1.00 75.38 91 ALA A CA 1
ATOM 724 C C . ALA A 1 91 ? -5.277 4.605 3.094 1.00 75.38 91 ALA A C 1
ATOM 726 O O . ALA A 1 91 ? -6.078 5.421 3.549 1.00 75.38 91 ALA A O 1
ATOM 727 N N . ILE A 1 92 ? -4.139 4.289 3.722 1.00 75.38 92 ILE A N 1
ATOM 728 C CA . ILE A 1 92 ? -3.705 4.902 4.984 1.00 75.38 92 ILE A CA 1
ATOM 729 C C . ILE A 1 92 ? -3.489 6.415 4.824 1.00 75.38 92 ILE A C 1
ATOM 731 O O . ILE A 1 92 ? -3.866 7.182 5.710 1.00 75.38 92 ILE A O 1
ATOM 735 N N . ASP A 1 93 ? -2.918 6.861 3.704 1.00 72.88 93 ASP A N 1
ATOM 736 C CA . ASP A 1 93 ? -2.701 8.290 3.461 1.00 72.88 93 ASP A CA 1
ATOM 737 C C . ASP A 1 93 ? -4.030 9.033 3.270 1.00 72.88 93 ASP A C 1
ATOM 739 O O . ASP A 1 93 ? -4.230 10.105 3.845 1.00 72.88 93 ASP A O 1
ATOM 743 N N . TYR A 1 94 ? -4.971 8.440 2.525 1.00 73.06 94 TYR A N 1
ATOM 744 C CA . TYR A 1 94 ? -6.312 9.005 2.353 1.00 73.06 94 TYR A CA 1
ATOM 745 C C . TYR A 1 94 ? -7.099 9.046 3.668 1.00 73.06 94 TYR A C 1
ATOM 747 O O . TYR A 1 94 ? -7.761 10.044 3.951 1.00 73.06 94 TYR A O 1
ATOM 755 N N . ALA A 1 95 ? -7.014 7.995 4.487 1.00 75.75 95 ALA A N 1
ATOM 756 C CA . ALA A 1 95 ? -7.706 7.926 5.771 1.00 75.75 95 ALA A CA 1
ATOM 757 C C . ALA A 1 95 ? -7.233 9.024 6.736 1.00 75.75 95 ALA A C 1
ATOM 759 O O . ALA A 1 95 ? -8.066 9.693 7.347 1.00 75.75 95 ALA A O 1
ATOM 760 N N . ARG A 1 96 ? -5.918 9.274 6.817 1.00 77.56 96 ARG A N 1
ATOM 761 C CA . ARG A 1 96 ? -5.378 10.389 7.615 1.00 77.56 96 ARG A CA 1
ATOM 762 C C . ARG A 1 96 ? -5.843 11.741 7.092 1.00 77.56 96 ARG A C 1
ATOM 764 O O . ARG A 1 96 ? -6.336 12.555 7.863 1.00 77.56 96 ARG A O 1
ATOM 771 N N . ALA A 1 97 ? -5.788 11.950 5.775 1.00 73.75 97 ALA A N 1
ATOM 772 C CA . ALA A 1 97 ? -6.269 13.194 5.181 1.00 73.75 97 ALA A CA 1
ATOM 773 C C . ALA A 1 97 ? -7.747 13.476 5.521 1.00 73.75 97 ALA A C 1
ATOM 775 O O . ALA A 1 97 ? -8.101 14.630 5.761 1.00 73.75 97 ALA A O 1
ATOM 776 N N . GLN A 1 98 ? -8.595 12.441 5.585 1.00 76.62 98 GLN A N 1
ATOM 777 C CA . GLN A 1 98 ? -9.999 12.564 5.996 1.00 76.62 98 GLN A CA 1
ATOM 778 C C . GLN A 1 98 ? -10.169 12.852 7.494 1.00 76.62 98 GLN A C 1
ATOM 780 O O . GLN A 1 98 ? -11.068 13.608 7.863 1.00 76.62 98 GLN A O 1
ATOM 785 N N . GLN A 1 99 ? -9.338 12.264 8.359 1.00 77.75 99 GLN A N 1
ATOM 786 C CA . GLN A 1 99 ? -9.354 12.549 9.799 1.00 77.75 99 GLN A CA 1
ATOM 787 C C . GLN A 1 99 ? -8.992 14.009 10.076 1.00 77.75 99 GLN A C 1
ATOM 789 O O . GLN A 1 99 ? -9.743 14.693 10.772 1.00 77.75 99 GLN A O 1
ATOM 794 N N . ASP A 1 100 ? -7.932 14.511 9.440 1.00 74.62 100 ASP A N 1
ATOM 795 C CA . ASP A 1 100 ? -7.513 15.907 9.585 1.00 74.62 100 ASP A CA 1
ATOM 796 C C . ASP A 1 100 ? -8.623 16.877 9.142 1.00 74.62 100 ASP A C 1
ATOM 798 O O . ASP A 1 100 ? -8.863 17.899 9.779 1.00 74.62 100 ASP A O 1
ATOM 802 N N . GLN A 1 101 ? -9.337 16.555 8.054 1.00 76.12 101 GLN A N 1
ATOM 803 C CA . GLN A 1 101 ? -10.462 17.368 7.579 1.00 76.12 101 GLN A CA 1
ATOM 804 C C . GLN A 1 101 ? -11.633 17.375 8.567 1.00 76.12 101 GLN A C 1
ATOM 806 O O . GLN A 1 101 ? -12.248 18.420 8.773 1.00 76.12 101 GLN A O 1
ATOM 811 N N . LYS A 1 102 ? -11.944 16.231 9.189 1.00 79.75 102 LYS A N 1
ATOM 812 C CA . LYS A 1 102 ? -13.007 16.140 10.201 1.00 79.75 102 LYS A CA 1
ATOM 813 C C . LYS A 1 102 ? -12.669 16.947 11.456 1.00 79.75 102 LYS A C 1
ATOM 815 O O . LYS A 1 102 ? -13.544 17.648 11.957 1.00 79.75 102 LYS A O 1
ATOM 820 N N . GLN A 1 103 ? -11.420 16.896 11.919 1.00 75.69 103 GLN A N 1
ATOM 821 C CA . GLN A 1 103 ? -10.963 17.679 13.073 1.00 75.69 103 GLN A CA 1
ATOM 822 C C . GLN A 1 103 ? -11.032 19.186 12.801 1.00 75.69 103 GLN A C 1
ATOM 824 O O . GLN A 1 103 ? -11.626 19.920 13.586 1.00 75.69 103 GLN A O 1
ATOM 829 N N . GLN A 1 104 ? -10.551 19.642 11.640 1.00 73.00 104 GLN A N 1
ATOM 830 C CA . GLN A 1 104 ? -10.630 21.059 11.257 1.00 73.00 104 GLN A CA 1
ATOM 831 C C . GLN A 1 104 ? -12.077 21.564 11.165 1.00 73.00 104 GLN A C 1
ATOM 833 O O . GLN A 1 104 ? -12.372 22.699 11.539 1.00 73.00 104 GLN A O 1
ATOM 838 N N . GLN A 1 105 ? -13.002 20.727 10.685 1.00 73.88 105 GLN A N 1
ATOM 839 C CA . GLN A 1 105 ? -14.424 21.073 10.644 1.00 73.88 105 GLN A CA 1
ATOM 840 C C . GLN A 1 105 ? -15.039 21.163 12.046 1.00 73.88 105 GLN A C 1
ATOM 842 O O . GLN A 1 105 ? -15.858 22.049 12.278 1.00 73.88 105 GLN A O 1
ATOM 847 N N . GLN A 1 106 ? -14.639 20.298 12.982 1.00 69.88 106 GLN A N 1
ATOM 848 C CA . GLN A 1 106 ? -15.093 20.374 14.373 1.00 69.88 106 GLN A CA 1
ATOM 849 C C . GLN A 1 106 ? -14.552 21.623 15.082 1.00 69.88 106 GLN A C 1
ATOM 851 O O . GLN A 1 106 ? -15.337 22.363 15.669 1.00 69.88 106 GLN A O 1
ATOM 856 N N . GLU A 1 107 ? -13.259 21.932 14.961 1.00 68.75 107 GLU A N 1
ATOM 857 C CA . GLU A 1 107 ? -12.657 23.129 15.573 1.00 68.75 107 GLU A CA 1
ATOM 858 C C . GLU A 1 107 ? -13.251 24.438 15.024 1.00 68.75 107 GLU A C 1
ATOM 860 O O . GLU A 1 107 ? -13.564 25.363 15.783 1.00 68.75 107 GLU A O 1
ATOM 865 N N . ALA A 1 108 ? -13.489 24.515 13.710 1.00 64.88 108 ALA A N 1
ATOM 866 C CA . ALA A 1 108 ? -14.139 25.671 13.094 1.00 64.88 108 ALA A CA 1
ATOM 867 C C . ALA A 1 108 ? -15.593 25.847 13.572 1.00 64.88 108 ALA A C 1
ATOM 869 O O . ALA A 1 108 ? -16.037 26.974 13.810 1.00 64.88 108 ALA A O 1
ATOM 870 N N . GLN A 1 109 ? -16.332 24.746 13.759 1.00 59.50 109 GLN A N 1
ATOM 871 C CA . GLN A 1 109 ? -17.700 24.792 14.277 1.00 59.50 109 GLN A CA 1
ATOM 872 C C . GLN A 1 109 ? -17.741 25.227 15.747 1.00 59.50 109 GLN A C 1
ATOM 874 O O . GLN A 1 109 ? -18.524 26.118 16.077 1.00 59.50 109 GLN A O 1
ATOM 879 N N . VAL A 1 110 ? -16.852 24.716 16.604 1.00 60.28 110 VAL A N 1
ATOM 880 C CA . VAL A 1 110 ? -16.754 25.133 18.018 1.00 60.28 110 VAL A CA 1
ATOM 881 C C . VAL A 1 110 ? -16.448 26.632 18.130 1.00 60.28 110 VAL A C 1
ATOM 883 O O . VAL A 1 110 ? -17.124 27.352 18.865 1.00 60.28 110 VAL A O 1
ATOM 886 N N . THR A 1 111 ? -15.516 27.145 17.323 1.00 59.50 111 THR A N 1
ATOM 887 C CA . THR A 1 111 ? -15.138 28.572 17.325 1.00 59.50 111 THR A CA 1
ATOM 888 C C . THR A 1 111 ? -16.293 29.492 16.898 1.00 59.50 111 THR A C 1
ATOM 890 O O . THR A 1 111 ? -16.448 30.597 17.430 1.00 59.50 111 THR A O 1
ATOM 893 N N . SER A 1 112 ? -17.137 29.032 15.966 1.00 56.38 112 SER A N 1
ATOM 894 C CA . SER A 1 112 ? -18.314 29.777 15.499 1.00 56.38 112 SER A CA 1
ATOM 895 C C . SER A 1 112 ? -19.449 29.829 16.531 1.00 56.38 112 SER A C 1
ATOM 897 O O . SER A 1 112 ? -20.104 30.862 16.665 1.00 56.38 112 SER A O 1
ATOM 899 N N . VAL A 1 113 ? -19.638 28.767 17.322 1.00 56.91 113 VAL A N 1
ATOM 900 C CA . VAL A 1 113 ? -20.667 28.715 18.375 1.00 56.91 113 VAL A CA 1
ATOM 901 C C . VAL A 1 113 ? -20.304 29.646 19.538 1.00 56.91 113 VAL A C 1
ATOM 903 O O . VAL A 1 113 ? -21.164 30.391 20.010 1.00 56.91 113 VAL A O 1
ATOM 906 N N . VAL A 1 114 ? -19.023 29.704 19.924 1.00 54.44 114 VAL A N 1
ATOM 907 C CA . VAL A 1 114 ? -18.521 30.575 21.009 1.00 54.44 114 VAL A CA 1
ATOM 908 C C . VAL A 1 114 ? -18.692 32.075 20.703 1.00 54.44 114 VAL A C 1
ATOM 910 O O . VAL A 1 114 ? -18.894 32.869 21.619 1.00 54.44 114 VAL A O 1
ATOM 913 N N . HIS A 1 115 ? -18.691 32.491 19.430 1.00 51.81 115 HIS A N 1
ATOM 914 C CA . HIS A 1 115 ? -18.934 33.895 19.055 1.00 51.81 115 HIS A CA 1
ATOM 915 C C . HIS A 1 115 ? -20.418 34.300 19.065 1.00 51.81 115 HIS A C 1
ATOM 917 O O . HIS A 1 115 ? -20.725 35.488 19.155 1.00 51.81 115 HIS A O 1
ATOM 923 N N . THR A 1 116 ? -21.354 33.348 18.993 1.00 42.25 116 THR A N 1
ATOM 924 C CA . THR A 1 116 ? -22.799 33.654 18.944 1.00 42.25 116 THR A CA 1
ATOM 925 C C . THR A 1 116 ? -23.470 33.803 20.311 1.00 42.25 116 THR A C 1
ATOM 927 O O . THR A 1 116 ? -24.565 34.361 20.393 1.00 42.25 116 THR A O 1
ATOM 930 N N . SER A 1 117 ? -22.819 33.389 21.398 1.00 46.12 117 SER A N 1
ATOM 931 C CA . SER A 1 117 ? -23.377 33.448 22.757 1.00 46.12 117 SER A CA 1
ATOM 932 C C . SER A 1 117 ? -23.099 34.756 23.517 1.00 46.12 117 SER A C 1
ATOM 934 O O . SER A 1 117 ? -23.614 34.917 24.618 1.00 46.12 117 SER A O 1
ATOM 936 N N . ASN A 1 118 ? -22.386 35.732 22.933 1.00 49.69 118 ASN A N 1
ATOM 937 C CA . ASN A 1 118 ? -22.032 36.999 23.604 1.00 49.69 118 ASN A CA 1
ATOM 938 C C . ASN A 1 118 ? -22.721 38.268 23.054 1.00 49.69 118 ASN A C 1
ATOM 940 O O . ASN A 1 118 ? -22.285 39.383 23.333 1.00 49.69 118 ASN A O 1
ATOM 944 N N . THR A 1 119 ? -23.824 38.159 22.303 1.00 37.59 119 THR A N 1
ATOM 945 C CA . THR A 1 119 ? -24.587 39.341 21.837 1.00 37.59 119 THR A CA 1
ATOM 946 C C . THR A 1 119 ? -26.052 39.283 22.247 1.00 37.59 119 THR A C 1
AT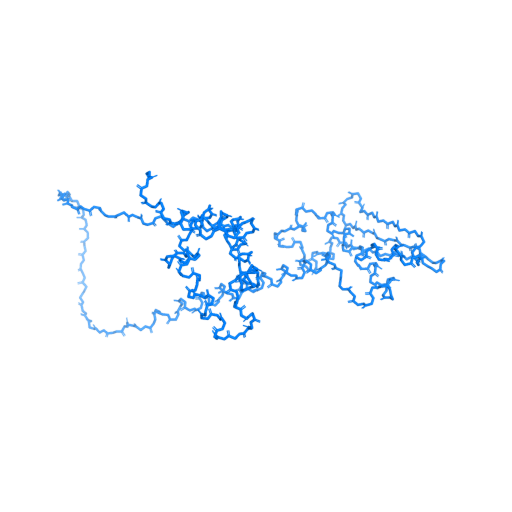OM 948 O O . THR A 1 119 ? -26.965 39.199 21.432 1.00 37.59 119 THR A O 1
ATOM 951 N N . LYS A 1 120 ? -26.289 39.365 23.551 1.00 39.69 120 LYS A N 1
ATOM 952 C CA . LYS A 1 120 ? -27.537 39.875 24.124 1.00 39.69 120 LYS A CA 1
ATOM 953 C C . LYS A 1 120 ? -27.192 40.304 25.533 1.00 39.69 120 LYS A C 1
ATOM 955 O O . LYS A 1 120 ? -27.061 39.435 26.364 1.00 39.69 120 LYS A O 1
ATOM 960 N N . TYR A 1 121 ? -26.927 41.591 25.736 1.00 31.25 121 TYR A N 1
ATOM 961 C CA . TYR A 1 121 ? -27.118 42.373 26.968 1.00 31.25 121 TYR A CA 1
ATOM 962 C C . TYR A 1 121 ? -26.326 43.675 26.811 1.00 31.25 121 TYR A C 1
ATOM 964 O O . TYR A 1 121 ? -25.254 43.866 27.371 1.00 31.25 121 TYR A O 1
ATOM 972 N N . GLN A 1 122 ? -26.874 44.593 26.023 1.00 44.41 122 GLN A N 1
ATOM 973 C CA . GLN A 1 122 ? -26.704 46.010 26.300 1.00 44.41 122 GLN A CA 1
ATOM 974 C C . GLN A 1 122 ? -28.085 46.641 26.196 1.00 44.41 122 GLN A C 1
ATOM 976 O O . GLN A 1 122 ? -28.733 46.547 25.153 1.00 44.41 122 GLN A O 1
ATOM 981 N N . ASN A 1 123 ? -28.565 47.178 27.316 1.00 35.62 123 ASN A N 1
ATOM 982 C CA . ASN A 1 123 ? -28.821 48.608 27.500 1.00 35.62 123 ASN A CA 1
ATOM 983 C C . ASN A 1 123 ? -29.657 48.786 28.773 1.00 35.62 123 ASN A C 1
ATOM 985 O O . ASN A 1 123 ? -30.730 48.202 28.878 1.00 35.62 123 ASN A O 1
ATOM 989 N N . ASP A 1 124 ? -29.153 49.552 29.746 1.00 30.97 124 ASP A N 1
ATOM 990 C CA . ASP A 1 124 ? -29.785 50.829 30.098 1.00 30.97 124 ASP A CA 1
ATOM 991 C C . ASP A 1 124 ? -29.093 51.555 31.272 1.00 30.97 124 ASP A C 1
ATOM 993 O O . ASP A 1 124 ? -28.790 50.984 32.314 1.00 30.97 124 ASP A O 1
ATOM 997 N N . THR A 1 125 ? -28.967 52.874 31.080 1.00 31.66 125 THR A N 1
ATOM 998 C CA . THR A 1 125 ? -28.900 53.954 32.090 1.00 31.66 125 THR A CA 1
ATOM 999 C C . THR A 1 125 ? -27.552 54.335 32.741 1.00 31.66 125 THR A C 1
ATOM 1001 O O . THR A 1 125 ? -27.232 53.969 33.861 1.00 31.66 125 THR A O 1
ATOM 1004 N N . ALA A 1 126 ? -26.827 55.194 32.016 1.00 31.45 126 ALA A N 1
ATOM 1005 C CA . ALA A 1 126 ? -26.546 56.610 32.326 1.00 31.45 126 ALA A CA 1
ATOM 1006 C C . ALA A 1 126 ? -25.700 57.080 33.553 1.00 31.45 126 ALA A C 1
ATOM 1008 O O . ALA A 1 126 ? -26.002 56.818 34.708 1.00 31.45 126 ALA A O 1
ATOM 1009 N N . VAL A 1 127 ? -24.788 58.012 33.203 1.00 28.30 127 VAL A N 1
ATOM 1010 C CA . VAL A 1 127 ? -24.210 59.168 33.941 1.00 28.30 127 VAL A CA 1
ATOM 1011 C C . VAL A 1 127 ? -23.059 58.944 34.939 1.00 28.30 127 VAL A C 1
ATOM 1013 O O . VAL A 1 127 ? -23.235 58.365 36.001 1.00 28.30 127 VAL A O 1
ATOM 1016 N N . GLY A 1 128 ? -21.924 59.616 34.667 1.00 26.88 128 GLY A N 1
ATOM 1017 C CA . GLY A 1 128 ? -21.071 60.220 35.708 1.00 26.88 128 GLY A CA 1
ATOM 1018 C C . GLY A 1 128 ? -19.565 59.961 35.581 1.00 26.88 128 GLY A C 1
ATOM 1019 O O . GLY A 1 128 ? -19.095 58.872 35.872 1.00 26.88 128 GLY A O 1
ATOM 1020 N N . GLN A 1 129 ? -18.798 60.980 35.177 1.00 31.22 129 GLN A N 1
ATOM 1021 C CA . GLN A 1 129 ? -17.324 60.985 35.118 1.00 31.22 129 GLN A CA 1
ATOM 1022 C C . GLN A 1 129 ? -16.652 61.403 36.447 1.00 31.22 129 GLN A C 1
ATOM 1024 O O . GLN A 1 129 ? -17.286 62.045 37.280 1.00 31.22 129 GLN A O 1
ATOM 1029 N N . CYS A 1 130 ? -15.318 61.203 36.473 1.00 24.77 130 CYS A N 1
ATOM 1030 C CA . CYS A 1 130 ? -14.249 61.784 37.323 1.00 24.77 130 CYS A CA 1
ATOM 1031 C C . CYS A 1 130 ? -13.840 60.953 38.563 1.00 24.77 130 CYS A C 1
ATOM 1033 O O . CYS A 1 130 ? -14.700 60.333 39.163 1.00 24.77 130 CYS A O 1
ATOM 1035 N N . LYS A 1 131 ? -12.591 60.891 39.055 1.00 26.81 131 LYS A N 1
ATOM 1036 C CA . LYS A 1 131 ? -11.204 61.237 38.647 1.00 26.81 131 LYS A CA 1
ATOM 1037 C C . LYS A 1 131 ? -10.266 60.678 39.768 1.00 26.81 131 LYS A C 1
ATOM 1039 O O . LYS A 1 131 ? -10.737 60.463 40.876 1.00 26.81 131 LYS A O 1
ATOM 1044 N N . ASP A 1 132 ? -8.968 60.538 39.467 1.00 24.27 132 ASP A N 1
ATOM 1045 C CA . ASP A 1 132 ? -7.779 60.562 40.365 1.00 24.27 132 ASP A CA 1
ATOM 1046 C C . ASP A 1 132 ? -7.321 59.337 41.222 1.00 24.27 132 ASP A C 1
ATOM 1048 O O . ASP A 1 132 ? -7.951 58.904 42.175 1.00 24.27 132 ASP A O 1
ATOM 1052 N N . ALA A 1 133 ? -6.130 58.837 40.842 1.00 24.41 133 ALA A N 1
ATOM 1053 C CA . ALA A 1 133 ? -4.868 58.623 41.586 1.00 24.41 133 ALA A CA 1
ATOM 1054 C C . ALA A 1 133 ? -4.770 58.022 43.026 1.00 24.41 133 ALA A C 1
ATOM 1056 O O . ALA A 1 133 ? -5.194 58.617 44.006 1.00 24.41 133 ALA A O 1
ATOM 1057 N N . ALA A 1 134 ? -3.915 56.980 43.100 1.00 23.86 134 ALA A N 1
ATOM 1058 C CA . ALA A 1 134 ? -2.838 56.698 44.081 1.00 23.86 134 ALA A CA 1
ATOM 1059 C C . ALA A 1 134 ? -3.110 56.065 45.483 1.00 23.86 134 ALA A C 1
ATOM 1061 O O . ALA A 1 134 ? -3.525 56.727 46.423 1.00 23.86 134 ALA A O 1
ATOM 1062 N N . THR A 1 135 ? -2.633 54.809 45.618 1.00 22.56 135 THR A N 1
ATOM 1063 C CA . THR A 1 135 ? -1.612 54.312 46.590 1.00 22.56 135 THR A CA 1
ATOM 1064 C C . THR A 1 135 ? -1.965 54.000 48.074 1.00 22.56 135 THR A C 1
ATOM 1066 O O . THR A 1 135 ? -2.018 54.884 48.918 1.00 22.56 135 THR A O 1
ATOM 1069 N N . THR A 1 136 ? -1.961 52.680 48.368 1.00 21.19 136 THR A N 1
ATOM 1070 C CA . THR A 1 136 ? -1.408 51.939 49.548 1.00 21.19 136 THR A CA 1
ATOM 1071 C C . THR A 1 136 ? -2.161 51.901 50.894 1.00 21.19 136 THR A C 1
ATOM 1073 O O . THR A 1 136 ? -2.256 52.910 51.582 1.00 21.19 136 THR A O 1
ATOM 1076 N N . THR A 1 137 ? -2.512 50.680 51.361 1.00 21.95 137 THR A N 1
ATOM 1077 C CA . THR A 1 137 ? -2.014 50.022 52.614 1.00 21.95 137 THR A CA 1
ATOM 1078 C C . THR A 1 137 ? -3.010 49.007 53.226 1.00 21.95 137 THR A C 1
ATOM 1080 O O . THR A 1 137 ? -4.048 49.389 53.745 1.00 21.95 137 THR A O 1
ATOM 1083 N N . THR A 1 138 ? -2.584 47.734 53.224 1.00 23.78 138 THR A N 1
ATOM 1084 C CA . THR A 1 138 ? -2.706 46.663 54.250 1.00 23.78 138 THR A CA 1
ATOM 1085 C C . THR A 1 138 ? -4.054 46.015 54.631 1.00 23.78 138 THR A C 1
ATOM 1087 O O . THR A 1 138 ? -5.014 46.652 55.042 1.00 23.78 138 THR A O 1
ATOM 1090 N N . ALA A 1 139 ? -4.021 44.674 54.558 1.00 28.66 139 ALA A N 1
ATOM 1091 C CA . ALA A 1 139 ? -5.009 43.661 54.952 1.00 28.66 139 ALA A CA 1
ATOM 1092 C C . ALA A 1 139 ? -5.265 43.575 56.481 1.00 28.66 139 ALA A C 1
ATOM 1094 O O . ALA A 1 139 ? -4.542 44.203 57.256 1.00 28.66 139 ALA A O 1
ATOM 1095 N N . PRO A 1 140 ? -6.238 42.757 56.946 1.00 36.88 140 PRO A N 1
ATOM 1096 C CA . PRO A 1 140 ? -5.912 41.342 57.210 1.00 36.88 140 PRO A CA 1
ATOM 1097 C C . PRO A 1 140 ? -7.036 40.308 56.931 1.00 36.88 140 PRO A C 1
ATOM 1099 O O . PRO A 1 140 ? -8.211 40.646 56.945 1.00 36.88 140 PRO A O 1
ATOM 1102 N N . ALA A 1 141 ? -6.595 39.055 56.697 1.00 26.88 141 ALA A N 1
ATOM 1103 C CA . ALA A 1 141 ? -7.111 37.724 57.110 1.00 26.88 141 ALA A CA 1
ATOM 1104 C C . ALA A 1 141 ? -8.639 37.487 57.237 1.00 26.88 141 ALA A C 1
ATOM 1106 O O . ALA A 1 141 ? -9.345 38.285 57.828 1.00 26.88 141 ALA A O 1
ATOM 1107 N N . SER A 1 142 ? -9.258 36.348 56.908 1.00 27.75 142 SER A N 1
ATOM 1108 C CA . SER A 1 142 ? -8.918 34.991 56.439 1.00 27.75 142 SER A CA 1
ATOM 1109 C C . SER A 1 142 ? -10.282 34.276 56.327 1.00 27.75 142 SER A C 1
ATOM 1111 O O . SER A 1 142 ? -11.095 34.518 57.216 1.00 27.75 142 SER A O 1
ATOM 1113 N N . LEU A 1 143 ? -10.523 33.380 55.355 1.00 25.64 143 LEU A N 1
ATOM 1114 C CA . LEU A 1 143 ? -11.324 32.144 55.528 1.00 25.64 143 LEU A CA 1
ATOM 1115 C C . LEU A 1 143 ? -11.454 31.362 54.204 1.00 25.64 143 LEU A C 1
ATOM 1117 O O . LEU A 1 143 ? -12.101 31.823 53.272 1.00 25.64 143 LEU A O 1
ATOM 1121 N N . GLY A 1 144 ? -10.894 30.147 54.194 1.00 26.88 144 GLY A N 1
ATOM 1122 C CA . GLY A 1 144 ? -11.481 28.975 53.529 1.00 26.88 144 GLY A CA 1
ATOM 1123 C C . GLY A 1 144 ? -11.186 28.763 52.043 1.00 26.88 144 GLY A C 1
ATOM 1124 O O . GLY A 1 144 ? -11.963 29.172 51.191 1.00 26.88 144 GLY A O 1
ATOM 1125 N N . GLN A 1 145 ? -10.111 28.027 51.752 1.00 29.75 145 GLN A N 1
ATOM 1126 C CA . GLN A 1 145 ? -9.855 27.371 50.464 1.00 29.75 145 GLN A CA 1
ATOM 1127 C C . GLN A 1 145 ? -10.840 26.208 50.225 1.00 29.75 145 GLN A C 1
ATOM 1129 O O . GLN A 1 145 ? -11.095 25.427 51.143 1.00 29.75 145 GLN A O 1
ATOM 1134 N N . GLN A 1 146 ? -11.297 26.035 48.980 1.00 27.44 146 GLN A N 1
ATOM 1135 C CA . GLN A 1 146 ? -11.689 24.734 48.423 1.00 27.44 146 GLN A CA 1
ATOM 1136 C C . GLN A 1 146 ? -10.979 24.515 47.072 1.00 27.44 146 GLN A C 1
ATOM 1138 O O . GLN A 1 146 ? -10.708 25.499 46.382 1.00 27.44 146 GLN A O 1
ATOM 1143 N N . PRO A 1 147 ? -10.601 23.261 46.758 1.00 31.02 147 PRO A N 1
ATOM 1144 C CA . PRO A 1 147 ? -9.481 22.935 45.879 1.00 31.02 147 PRO A CA 1
ATOM 1145 C C . PRO A 1 147 ? -9.828 22.928 44.387 1.00 31.02 147 PRO A C 1
ATOM 1147 O O . PRO A 1 147 ? -10.958 22.645 43.991 1.00 31.02 147 PRO A O 1
ATOM 1150 N N . GLU A 1 148 ? -8.798 23.221 43.594 1.00 31.67 148 GLU A N 1
ATOM 1151 C CA . GLU A 1 148 ? -8.704 23.022 42.149 1.00 31.67 148 GLU A CA 1
ATOM 1152 C C . GLU A 1 148 ? -9.100 21.585 41.778 1.00 31.67 148 GLU A C 1
ATOM 1154 O O . GLU A 1 148 ? -8.613 20.620 42.366 1.00 31.67 148 GLU A O 1
ATOM 1159 N N . GLN A 1 149 ? -10.014 21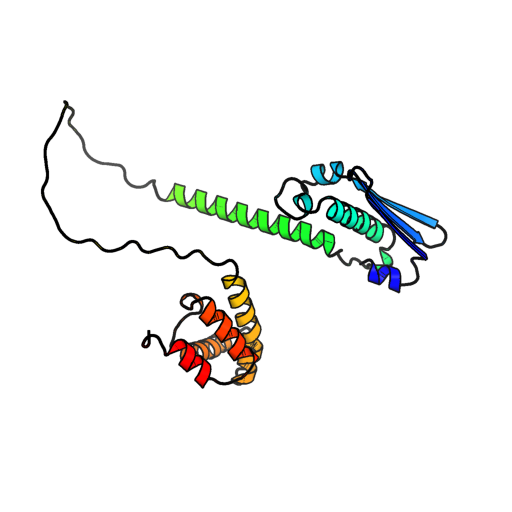.445 40.817 1.00 28.89 149 GLN A N 1
ATOM 1160 C CA . GLN A 1 149 ? -10.274 20.169 40.164 1.00 28.89 149 GLN A CA 1
ATOM 1161 C C . GLN A 1 149 ? -9.195 19.974 39.098 1.00 28.89 149 GLN A C 1
ATOM 1163 O O . GLN A 1 149 ? -9.201 20.656 38.075 1.00 28.89 149 GLN A O 1
ATOM 1168 N N . ASP A 1 150 ? -8.257 19.071 39.372 1.00 31.91 150 ASP A N 1
ATOM 1169 C CA . ASP A 1 150 ? -7.268 18.592 38.411 1.00 31.91 150 ASP A CA 1
ATOM 1170 C C . ASP A 1 150 ? -7.983 17.933 37.213 1.00 31.91 150 ASP A C 1
ATOM 1172 O O . ASP A 1 150 ? -8.551 16.845 37.333 1.00 31.91 150 ASP A O 1
ATOM 1176 N N . GLU A 1 151 ? -7.952 18.568 36.037 1.00 41.72 151 GLU A N 1
ATOM 1177 C CA . GLU A 1 151 ? -8.284 17.902 34.772 1.00 41.72 151 GLU A CA 1
ATOM 1178 C C . GLU A 1 151 ? -7.203 16.848 34.477 1.00 41.72 151 GLU A C 1
ATOM 1180 O O . GLU A 1 151 ? -6.086 17.150 34.049 1.00 41.72 151 GLU A O 1
ATOM 1185 N N . LYS A 1 152 ? -7.529 15.583 34.761 1.00 41.75 152 LYS A N 1
ATOM 1186 C CA . LYS A 1 152 ? -6.686 14.418 34.468 1.00 41.75 152 LYS A CA 1
ATOM 1187 C C . LYS A 1 152 ? -6.476 14.313 32.944 1.00 41.75 152 LYS A C 1
ATOM 1189 O O . LYS A 1 152 ? -7.459 14.386 32.208 1.00 41.75 152 LYS A O 1
ATOM 1194 N N . PRO A 1 153 ? -5.237 14.131 32.447 1.00 39.53 153 PRO A N 1
ATOM 1195 C CA . PRO A 1 153 ? -4.969 14.086 31.014 1.00 39.53 153 PRO A CA 1
ATOM 1196 C C . PRO A 1 153 ? -5.634 12.857 30.394 1.00 39.53 153 PRO A C 1
ATOM 1198 O O . PRO A 1 153 ? -5.352 11.724 30.788 1.00 39.53 153 PRO A O 1
ATOM 1201 N N . ASP A 1 154 ? -6.516 13.112 29.432 1.00 53.47 154 ASP A N 1
ATOM 1202 C CA . ASP A 1 154 ? -7.230 12.119 28.635 1.00 53.47 154 ASP A CA 1
ATOM 1203 C C . ASP A 1 154 ? -6.199 11.201 27.954 1.00 53.47 154 ASP A C 1
ATOM 1205 O O . ASP A 1 154 ? -5.450 11.621 27.066 1.00 53.47 154 ASP A O 1
ATOM 1209 N N . SER A 1 155 ? -6.052 9.969 28.448 1.00 61.12 155 SER A N 1
ATOM 1210 C CA . SER A 1 155 ? -5.049 9.049 27.922 1.00 61.12 155 SER A CA 1
ATOM 1211 C C . SER A 1 155 ? -5.483 8.602 26.523 1.00 61.12 155 SER A C 1
ATOM 1213 O O . SER A 1 155 ? -6.606 8.141 26.317 1.00 61.12 155 SER A O 1
ATOM 1215 N N . GLU A 1 156 ? -4.587 8.683 25.532 1.00 65.19 156 GLU A N 1
ATOM 1216 C CA . GLU A 1 156 ? -4.852 8.241 24.146 1.00 65.19 156 GLU A CA 1
ATOM 1217 C C . GLU A 1 156 ? -5.295 6.757 24.051 1.00 65.19 156 GLU A C 1
ATOM 1219 O O . GLU A 1 156 ? -5.754 6.290 23.006 1.00 65.19 156 GLU A O 1
ATOM 1224 N N . ILE A 1 157 ? -5.165 6.003 25.147 1.00 68.25 157 ILE A N 1
ATOM 1225 C CA . ILE A 1 157 ? -5.442 4.572 25.272 1.00 68.25 157 ILE A CA 1
ATOM 1226 C C . ILE A 1 157 ? -6.915 4.308 25.633 1.00 68.25 157 ILE A C 1
ATOM 1228 O O . ILE A 1 157 ? -7.507 3.353 25.118 1.00 68.25 157 ILE A O 1
ATOM 1232 N N . ARG A 1 158 ? -7.540 5.165 26.448 1.00 74.00 158 ARG A N 1
ATOM 1233 C CA . ARG A 1 158 ? -8.937 5.042 26.894 1.00 74.00 158 ARG A CA 1
ATOM 1234 C C . ARG A 1 158 ? -9.953 4.802 25.763 1.00 74.00 158 ARG A C 1
ATOM 1236 O O . ARG A 1 158 ? -10.696 3.818 25.849 1.00 74.00 158 ARG A O 1
ATOM 1243 N N . PRO A 1 159 ? -9.982 5.584 24.661 1.00 79.06 159 PRO A N 1
ATOM 1244 C CA . PRO A 1 159 ? -10.948 5.352 23.584 1.00 79.06 159 PRO A CA 1
ATOM 1245 C C . PRO A 1 159 ? -10.740 4.005 22.876 1.00 79.06 159 PRO A C 1
ATOM 1247 O O . PRO A 1 159 ? -11.700 3.409 22.382 1.00 79.06 159 PRO A O 1
ATOM 1250 N N . ILE A 1 160 ? -9.506 3.491 22.840 1.00 77.69 160 ILE A N 1
ATOM 1251 C CA . ILE A 1 160 ? -9.186 2.191 22.236 1.00 77.69 160 ILE A CA 1
ATOM 1252 C C . ILE A 1 160 ? -9.743 1.055 23.098 1.00 77.69 160 ILE A C 1
ATOM 1254 O O . ILE A 1 160 ? -10.327 0.114 22.558 1.00 77.69 160 ILE A O 1
ATOM 1258 N N . ILE A 1 161 ? -9.589 1.136 24.422 1.00 73.69 161 ILE A N 1
ATOM 1259 C CA . ILE A 1 161 ? -10.093 0.115 25.350 1.00 73.69 161 ILE A CA 1
ATOM 1260 C C . ILE A 1 161 ? -11.625 0.095 25.333 1.00 73.69 161 ILE A C 1
ATOM 1262 O O . ILE A 1 161 ? -12.216 -0.968 25.147 1.00 73.69 161 ILE A O 1
ATOM 1266 N N . ILE A 1 162 ? -12.270 1.263 25.395 1.00 78.50 162 ILE A N 1
ATOM 1267 C CA . ILE A 1 162 ? -13.733 1.386 25.316 1.00 78.50 162 ILE A CA 1
ATOM 1268 C C . ILE A 1 162 ? -14.270 0.754 24.019 1.00 78.50 162 ILE A C 1
ATOM 1270 O O . ILE A 1 162 ? -15.189 -0.066 24.054 1.00 78.50 162 ILE A O 1
ATOM 1274 N N . GLN A 1 163 ? -13.655 1.051 22.868 1.00 80.50 163 GLN A N 1
ATOM 1275 C CA . GLN A 1 163 ? -14.025 0.437 21.583 1.00 80.50 163 GLN A CA 1
ATOM 1276 C C . GLN A 1 163 ? -13.890 -1.089 21.591 1.00 80.50 163 GLN A C 1
ATOM 1278 O O . GLN A 1 163 ? -14.742 -1.797 21.048 1.00 80.50 163 GLN A O 1
ATOM 1283 N N . ARG A 1 164 ? -12.836 -1.615 22.219 1.00 81.50 164 ARG A N 1
ATOM 1284 C CA . ARG A 1 164 ? -12.645 -3.061 22.345 1.00 81.50 164 ARG A CA 1
ATOM 1285 C C . ARG A 1 164 ? -13.728 -3.706 23.205 1.00 81.50 164 ARG A C 1
ATOM 1287 O O . ARG A 1 164 ? -14.225 -4.757 22.810 1.00 81.50 164 ARG A O 1
ATOM 1294 N N . ILE A 1 165 ? -14.144 -3.074 24.304 1.00 77.44 165 ILE A N 1
ATOM 1295 C CA . ILE A 1 165 ? -15.226 -3.589 25.157 1.00 77.44 165 ILE A CA 1
ATOM 1296 C C . ILE A 1 165 ? -16.565 -3.569 24.406 1.00 77.44 165 ILE A C 1
ATOM 1298 O O . ILE A 1 165 ? -17.285 -4.568 24.414 1.00 77.44 165 ILE A O 1
ATOM 1302 N N . TYR A 1 166 ? -16.870 -2.507 23.654 1.00 80.94 166 TYR A N 1
ATOM 1303 C CA . TYR A 1 166 ? -18.052 -2.493 22.780 1.00 80.94 166 TYR A CA 1
ATOM 1304 C C . TYR A 1 166 ? -18.011 -3.597 21.709 1.00 80.94 166 TYR A C 1
ATOM 1306 O O . TYR A 1 166 ? -19.044 -4.178 21.366 1.00 80.94 166 TYR A O 1
ATOM 1314 N N . GLY A 1 167 ? -16.821 -3.961 21.225 1.00 80.75 167 GLY A N 1
ATOM 1315 C CA . GLY A 1 167 ? -16.621 -5.114 20.344 1.00 80.75 167 GLY A CA 1
ATOM 1316 C C . GLY A 1 167 ? -16.989 -6.466 20.973 1.00 80.75 167 GLY A C 1
ATOM 1317 O O . GLY A 1 167 ? -17.254 -7.424 20.244 1.00 80.75 167 GLY A O 1
ATOM 1318 N N . LEU A 1 168 ? -17.055 -6.551 22.306 1.00 79.81 168 LEU A N 1
ATOM 1319 C CA . LEU A 1 168 ? -17.410 -7.761 23.056 1.00 79.81 168 LEU A CA 1
ATOM 1320 C C . LEU A 1 168 ? -18.915 -7.886 23.331 1.00 79.81 168 LEU A C 1
ATOM 1322 O O . LEU A 1 168 ? -19.363 -8.966 23.717 1.00 79.81 168 LEU A O 1
ATOM 1326 N N . VAL A 1 169 ? -19.724 -6.857 23.046 1.00 81.38 169 VAL A N 1
ATOM 1327 C CA . VAL A 1 169 ? -21.193 -6.891 23.208 1.00 81.38 169 VAL A CA 1
ATOM 1328 C C . VAL A 1 169 ? -21.828 -8.138 22.564 1.00 81.38 169 VAL A C 1
ATOM 1330 O O . VAL A 1 169 ? -22.598 -8.820 23.238 1.00 81.38 169 VAL A O 1
ATOM 1333 N N . PRO A 1 170 ? -21.480 -8.563 21.329 1.00 80.19 170 PRO A N 1
ATOM 1334 C CA . PRO A 1 170 ? -22.055 -9.778 20.739 1.00 80.19 170 PRO A CA 1
ATOM 1335 C C . PRO A 1 170 ? -21.662 -11.076 21.470 1.00 80.19 170 PRO A C 1
ATOM 1337 O O . PRO A 1 170 ? -22.352 -12.095 21.369 1.00 80.19 170 PRO A O 1
ATOM 1340 N N . VAL A 1 171 ? -20.521 -11.086 22.161 1.00 77.75 171 VAL A N 1
ATOM 1341 C CA . VAL A 1 171 ? -20.059 -12.222 22.975 1.00 77.75 171 VAL A CA 1
ATOM 1342 C C . VAL A 1 171 ? -20.831 -12.256 24.292 1.00 77.75 171 VAL A C 1
ATOM 1344 O O . VAL A 1 171 ? -21.368 -13.306 24.646 1.00 77.75 171 VAL A O 1
ATOM 1347 N N . LEU A 1 172 ? -20.968 -11.104 24.947 1.00 78.94 172 LEU A N 1
ATOM 1348 C CA . LEU A 1 172 ? -21.737 -10.936 26.179 1.00 78.94 172 LEU A CA 1
ATOM 1349 C C . LEU A 1 172 ? -23.223 -11.249 25.980 1.00 78.94 172 LEU A C 1
ATOM 1351 O O . LEU A 1 172 ? -23.773 -12.048 26.730 1.00 78.94 172 LEU A O 1
ATOM 1355 N N . CYS A 1 173 ? -23.854 -10.751 24.910 1.00 79.81 173 CYS A N 1
ATOM 1356 C CA . CYS A 1 173 ? -25.242 -11.095 24.587 1.00 79.81 173 CYS A CA 1
ATOM 1357 C C . CYS A 1 173 ? -25.436 -12.615 24.470 1.00 79.81 173 CYS A C 1
ATOM 1359 O O . CYS A 1 173 ? -26.388 -13.165 25.019 1.00 79.81 173 CYS A O 1
ATOM 1361 N N . ARG A 1 174 ? -24.499 -13.324 23.819 1.00 78.38 174 ARG A N 1
ATOM 1362 C CA . ARG A 1 174 ? -24.539 -14.794 23.734 1.00 78.38 174 ARG A CA 1
ATOM 1363 C C . ARG A 1 174 ? -24.359 -15.464 25.094 1.00 78.38 174 ARG A C 1
ATOM 1365 O O . ARG A 1 174 ? -25.009 -16.476 25.341 1.00 78.38 174 ARG A O 1
ATOM 1372 N N . ALA A 1 175 ? -23.494 -14.932 25.956 1.00 76.31 175 ALA A N 1
ATOM 1373 C CA . ALA A 1 175 ? -23.275 -15.461 27.300 1.00 76.31 175 ALA A CA 1
ATOM 1374 C C . ALA A 1 175 ? -24.500 -15.264 28.210 1.00 76.31 175 ALA A C 1
ATOM 1376 O O . ALA A 1 175 ? -24.850 -16.173 28.957 1.00 76.31 175 ALA A O 1
ATOM 1377 N N . TRP A 1 176 ? -25.181 -14.125 28.092 1.00 79.94 176 TRP A N 1
ATOM 1378 C CA . TRP A 1 176 ? -26.354 -13.764 28.892 1.00 79.94 176 TRP A CA 1
ATOM 1379 C C . TRP A 1 176 ? -27.689 -14.267 28.333 1.00 79.94 176 TRP A C 1
ATOM 1381 O O . TRP A 1 176 ? -28.732 -14.061 28.953 1.00 79.94 176 TRP A O 1
ATOM 1391 N N . GLY A 1 177 ? -27.677 -14.949 27.184 1.00 81.00 177 GLY A N 1
ATOM 1392 C CA . GLY A 1 177 ? -28.895 -15.434 26.529 1.00 81.00 177 GLY A CA 1
ATOM 1393 C C . GLY A 1 177 ? -29.736 -14.324 25.889 1.00 81.00 177 GLY A C 1
ATOM 1394 O O . GLY A 1 177 ? -30.888 -14.561 25.532 1.00 81.00 177 GLY A O 1
ATOM 1395 N N . ILE A 1 178 ? -29.162 -13.132 25.712 1.00 83.25 178 ILE A N 1
ATOM 1396 C CA . ILE A 1 178 ? -29.793 -11.998 25.042 1.00 83.25 178 ILE A CA 1
ATOM 1397 C C . ILE A 1 178 ? -29.695 -12.222 23.532 1.00 83.25 178 ILE A C 1
ATOM 1399 O O . ILE A 1 178 ? -28.614 -12.441 22.970 1.00 83.25 178 ILE A O 1
ATOM 1403 N N . LYS A 1 179 ? -30.831 -12.155 22.832 1.00 83.25 179 LYS A N 1
ATOM 1404 C CA . LYS A 1 179 ? -30.845 -12.251 21.370 1.00 83.25 179 LYS A CA 1
ATOM 1405 C C . LYS A 1 179 ? -30.194 -11.001 20.780 1.00 83.25 179 LYS A C 1
ATOM 1407 O O . LYS A 1 179 ? -30.799 -9.935 20.772 1.00 83.25 179 LYS A O 1
ATOM 1412 N N . TYR A 1 180 ? -28.989 -11.153 20.235 1.00 78.69 180 TYR A N 1
ATOM 1413 C CA . TYR A 1 180 ? -28.293 -10.054 19.572 1.00 78.69 180 TYR A CA 1
ATOM 1414 C C . TYR A 1 180 ? -29.077 -9.585 18.337 1.00 78.69 180 TYR A C 1
ATOM 1416 O O . TYR A 1 180 ? -29.184 -10.293 17.333 1.00 78.69 180 TYR A O 1
ATOM 1424 N N . ALA A 1 181 ? -29.647 -8.390 18.429 1.00 77.62 181 ALA A N 1
ATOM 1425 C CA . ALA A 1 181 ? -30.362 -7.699 17.371 1.00 77.62 181 ALA A CA 1
ATOM 1426 C C . ALA A 1 181 ? -30.078 -6.209 17.538 1.00 77.62 181 ALA A C 1
ATOM 1428 O O . ALA A 1 181 ? -30.155 -5.714 18.652 1.00 77.62 181 ALA A O 1
ATOM 1429 N N . ALA A 1 182 ? -29.749 -5.485 16.468 1.00 74.69 182 ALA A N 1
ATOM 1430 C CA . ALA A 1 182 ? -29.491 -4.043 16.534 1.00 74.69 182 ALA A CA 1
ATOM 1431 C C . ALA A 1 182 ? -30.802 -3.245 16.705 1.00 74.69 182 ALA A C 1
ATOM 1433 O O . ALA A 1 182 ? -31.180 -2.456 15.843 1.00 74.69 182 ALA A O 1
ATOM 1434 N N . ASN A 1 183 ? -31.542 -3.521 17.779 1.00 81.19 183 ASN A N 1
ATOM 1435 C CA . ASN A 1 183 ? -32.812 -2.905 18.127 1.00 81.19 183 ASN A CA 1
ATOM 1436 C C . ASN A 1 183 ? -32.799 -2.414 19.583 1.00 81.19 183 ASN A C 1
ATOM 1438 O O . ASN A 1 183 ? -32.036 -2.897 20.418 1.00 81.19 183 ASN A O 1
ATOM 1442 N N . GLU A 1 184 ? -33.658 -1.437 19.867 1.00 77.62 184 GLU A N 1
ATOM 1443 C CA . GLU A 1 184 ? -33.782 -0.788 21.178 1.00 77.62 184 GLU A CA 1
ATOM 1444 C C . GLU A 1 184 ? -34.069 -1.774 22.335 1.00 77.62 184 GLU A C 1
ATOM 1446 O O . GLU A 1 184 ? -33.422 -1.655 23.373 1.00 77.62 184 GLU A O 1
ATOM 1451 N N . PRO A 1 185 ? -34.915 -2.819 22.181 1.00 78.81 185 PRO A N 1
ATOM 1452 C CA . PRO A 1 185 ? -35.164 -3.774 23.266 1.00 78.81 185 PRO A CA 1
ATOM 1453 C C . PRO A 1 185 ? -33.933 -4.588 23.683 1.00 78.81 185 PRO A C 1
ATOM 1455 O O . PRO A 1 185 ? -33.753 -4.855 24.866 1.00 78.81 185 PRO A O 1
ATOM 1458 N N . MET A 1 186 ? -33.078 -4.979 22.730 1.00 84.38 186 MET A N 1
ATOM 1459 C CA . MET A 1 186 ? -31.823 -5.672 23.039 1.00 84.38 186 MET A CA 1
ATOM 1460 C C . MET A 1 186 ? -30.861 -4.754 23.790 1.00 84.38 186 MET A C 1
ATOM 1462 O O . MET A 1 186 ? -30.216 -5.195 24.736 1.00 84.38 186 MET A O 1
ATOM 1466 N N . GLN A 1 187 ? -30.783 -3.483 23.379 1.00 78.50 187 GLN A N 1
ATOM 1467 C CA . GLN A 1 187 ? -29.934 -2.497 24.042 1.00 78.50 187 GLN A CA 1
ATOM 1468 C C . GLN A 1 187 ? -30.360 -2.300 25.496 1.00 78.50 187 GLN A C 1
ATOM 1470 O O . GLN A 1 187 ? -29.499 -2.328 26.364 1.00 78.50 187 GLN A O 1
ATOM 1475 N N . LEU A 1 188 ? -31.661 -2.167 25.770 1.00 81.44 188 LEU A N 1
ATOM 1476 C CA . LEU A 1 188 ? -32.176 -2.006 27.134 1.00 81.44 188 LEU A CA 1
ATOM 1477 C C . LEU A 1 188 ? -31.845 -3.208 28.032 1.00 81.44 188 LEU A C 1
ATOM 1479 O O . LEU A 1 188 ? -31.281 -3.003 29.098 1.00 81.44 188 LEU A O 1
ATOM 1483 N N . ASP A 1 189 ? -32.112 -4.439 27.582 1.00 81.62 189 ASP A N 1
ATOM 1484 C CA . ASP A 1 189 ? -31.802 -5.669 28.341 1.00 81.62 189 ASP A CA 1
ATOM 1485 C C . ASP A 1 189 ? -30.286 -5.825 28.569 1.00 81.62 189 ASP A C 1
ATOM 1487 O O . ASP A 1 189 ? -29.823 -6.203 29.644 1.00 81.62 189 ASP A O 1
ATOM 1491 N N . PHE A 1 190 ? -29.475 -5.457 27.571 1.00 84.94 190 PHE A N 1
ATOM 1492 C CA . PHE A 1 190 ? -28.022 -5.430 27.713 1.00 84.94 190 PHE A CA 1
ATOM 1493 C C . PHE A 1 190 ? -27.559 -4.377 28.727 1.00 84.94 190 PHE A C 1
ATOM 1495 O O . PHE A 1 190 ? -26.737 -4.692 29.583 1.00 84.94 190 PHE A O 1
ATOM 1502 N N . PHE A 1 191 ? -28.067 -3.145 28.641 1.00 82.06 191 PHE A N 1
ATOM 1503 C CA . PHE A 1 191 ? -27.691 -2.054 29.541 1.00 82.06 191 PHE A CA 1
ATOM 1504 C C . PHE A 1 191 ? -28.160 -2.299 30.975 1.00 82.06 191 PHE A C 1
ATOM 1506 O O . PHE A 1 191 ? -27.427 -1.973 31.899 1.00 82.06 191 PHE A O 1
ATOM 1513 N N . GLU A 1 192 ? -29.331 -2.903 31.175 1.00 83.44 192 GLU A N 1
ATOM 1514 C CA . GLU A 1 192 ? -29.824 -3.292 32.499 1.00 83.44 192 GLU A CA 1
ATOM 1515 C C . GLU A 1 192 ? -28.879 -4.312 33.147 1.00 83.44 192 GLU A C 1
ATOM 1517 O O . GLU A 1 192 ? -28.378 -4.075 34.244 1.00 83.44 192 GLU A O 1
ATOM 1522 N N . ARG A 1 193 ? -28.505 -5.375 32.421 1.00 81.94 193 ARG A N 1
ATOM 1523 C CA . ARG A 1 193 ? -27.527 -6.357 32.921 1.00 81.94 193 ARG A CA 1
ATOM 1524 C C . ARG A 1 193 ? -26.132 -5.791 33.113 1.00 81.94 193 ARG A C 1
ATOM 1526 O O . ARG A 1 193 ? -25.427 -6.194 34.034 1.00 81.94 193 ARG A O 1
ATOM 1533 N N . TRP A 1 194 ? -25.719 -4.891 32.229 1.00 80.50 194 TRP A N 1
ATOM 1534 C CA . TRP A 1 194 ? -24.451 -4.194 32.360 1.00 80.50 194 TRP A CA 1
ATOM 1535 C C . TRP A 1 194 ? -24.434 -3.345 33.633 1.00 80.50 194 TRP A C 1
ATOM 1537 O O . TRP A 1 194 ? -23.498 -3.453 34.417 1.00 80.50 194 TRP A O 1
ATOM 1547 N N . ASN A 1 195 ? -25.494 -2.577 33.885 1.00 81.25 195 ASN A N 1
ATOM 1548 C CA . ASN A 1 195 ? -25.629 -1.764 35.090 1.00 81.25 195 ASN A CA 1
ATOM 1549 C C . ASN A 1 195 ? -25.689 -2.622 36.361 1.00 81.25 195 ASN A C 1
ATOM 1551 O O . ASN A 1 195 ? -25.061 -2.262 37.354 1.00 81.25 195 ASN A O 1
ATOM 1555 N N . ASP A 1 196 ? -26.374 -3.767 36.329 1.00 79.31 196 ASP A N 1
ATOM 1556 C CA . ASP A 1 196 ? -26.389 -4.729 37.440 1.00 79.31 196 ASP A CA 1
ATOM 1557 C C . ASP A 1 196 ? -25.001 -5.325 37.717 1.00 79.31 196 ASP A C 1
ATOM 1559 O O . ASP A 1 196 ? -24.655 -5.622 38.866 1.00 79.31 196 ASP A O 1
ATOM 1563 N N . LEU A 1 197 ? -24.197 -5.521 36.668 1.00 75.88 197 LEU A N 1
ATOM 1564 C CA . LEU A 1 197 ? -22.834 -6.029 36.782 1.00 75.88 197 LEU A CA 1
ATOM 1565 C C . LEU A 1 197 ? -21.887 -4.967 37.343 1.00 75.88 197 LEU A C 1
ATOM 1567 O O . LEU A 1 197 ? -21.053 -5.292 38.187 1.00 75.88 197 LEU A O 1
ATOM 1571 N N . THR A 1 198 ? -22.011 -3.720 36.880 1.00 76.25 198 THR A N 1
ATOM 1572 C CA . THR A 1 198 ? -21.094 -2.634 37.243 1.00 76.25 198 THR A CA 1
ATOM 1573 C C . THR A 1 198 ? -21.548 -1.793 38.432 1.00 76.25 198 THR A C 1
ATOM 1575 O O . THR A 1 198 ? -20.859 -0.852 38.815 1.00 76.25 198 THR A O 1
ATOM 1578 N N . GLY A 1 199 ? -22.711 -2.094 39.016 1.00 74.94 199 GLY A N 1
ATOM 1579 C CA . GLY A 1 199 ? -23.294 -1.282 40.086 1.00 74.94 199 GLY A CA 1
ATOM 1580 C C . GLY A 1 199 ? -23.703 0.121 39.626 1.00 74.94 199 GLY A C 1
ATOM 1581 O O . GLY A 1 199 ? -23.775 1.034 40.444 1.00 74.94 199 GLY A O 1
ATOM 1582 N N . GLY A 1 200 ? -23.946 0.305 38.325 1.00 73.75 200 GLY A N 1
ATOM 1583 C CA . GLY A 1 200 ? -24.293 1.595 37.723 1.00 73.75 200 GLY A CA 1
ATOM 1584 C C . GLY A 1 200 ? -23.102 2.500 37.401 1.00 73.75 200 GLY A C 1
ATOM 15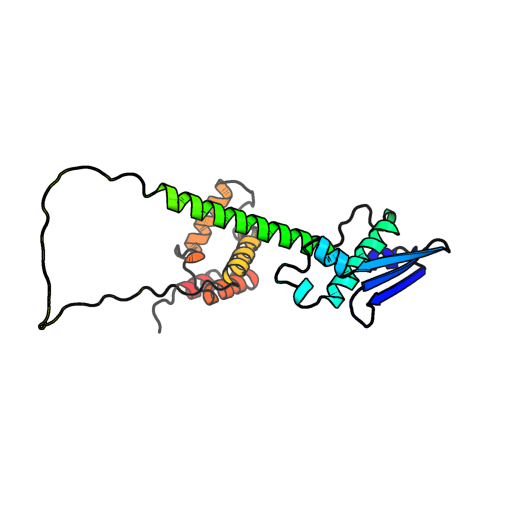85 O O . GLY A 1 200 ? -23.324 3.594 36.889 1.00 73.75 200 GLY A O 1
ATOM 1586 N N . VAL A 1 201 ? -21.864 2.052 37.642 1.00 76.62 201 VAL A N 1
ATOM 1587 C CA . VAL A 1 201 ? -20.665 2.777 37.202 1.00 76.62 201 VAL A CA 1
ATOM 1588 C C . VAL A 1 201 ? -20.586 2.715 35.679 1.00 76.62 201 VAL A C 1
ATOM 1590 O O . VAL A 1 201 ? -20.588 1.631 35.077 1.00 76.62 201 VAL A O 1
ATOM 1593 N N . THR A 1 202 ? -20.533 3.884 35.049 1.00 76.88 202 THR A N 1
ATOM 1594 C CA . THR A 1 202 ? -20.375 4.014 33.599 1.00 76.88 202 THR A CA 1
ATOM 1595 C C . THR A 1 202 ? -18.917 3.795 33.198 1.00 76.88 202 THR A C 1
ATOM 1597 O O . THR A 1 202 ? -17.997 4.026 33.978 1.00 76.88 202 THR A O 1
ATOM 1600 N N . MET A 1 203 ? -18.672 3.378 31.951 1.00 75.50 203 MET A N 1
ATOM 1601 C CA . MET A 1 203 ? -17.299 3.251 31.432 1.00 75.50 203 MET A CA 1
ATOM 1602 C C . MET A 1 203 ? -16.513 4.565 31.518 1.00 75.50 203 MET A C 1
ATOM 1604 O O . MET A 1 203 ? -15.287 4.541 31.599 1.00 75.50 203 MET A O 1
ATOM 1608 N N . ASP A 1 204 ? -17.214 5.700 31.506 1.00 71.81 204 ASP A N 1
ATOM 1609 C CA . ASP A 1 204 ? -16.596 7.014 31.586 1.00 71.81 204 ASP A CA 1
ATOM 1610 C C . ASP A 1 204 ? -16.037 7.304 32.985 1.00 71.81 204 ASP A C 1
ATOM 1612 O O . ASP A 1 204 ? -14.984 7.934 33.096 1.00 71.81 204 ASP A O 1
ATOM 1616 N N . GLU A 1 205 ? -16.668 6.767 34.028 1.00 78.44 205 GLU A N 1
ATOM 1617 C CA . GLU A 1 205 ? -16.281 6.929 35.436 1.00 78.44 205 GLU A CA 1
ATOM 1618 C C . GLU A 1 205 ? -15.154 5.969 35.868 1.00 78.44 205 GLU A C 1
ATOM 1620 O O . GLU A 1 205 ? -14.500 6.205 36.881 1.00 78.44 205 GLU A O 1
ATOM 1625 N N . MET A 1 206 ? -14.871 4.915 35.092 1.00 79.44 206 MET A N 1
ATOM 1626 C CA . MET A 1 206 ? -13.841 3.912 35.407 1.00 79.44 206 MET A CA 1
ATOM 1627 C C . MET A 1 206 ? -12.421 4.400 35.089 1.00 79.44 206 MET A C 1
ATOM 1629 O O . MET A 1 206 ? -12.161 4.964 34.032 1.00 79.44 206 MET A O 1
ATOM 1633 N N . THR A 1 207 ? -11.440 4.121 35.943 1.00 82.50 207 THR A N 1
ATOM 1634 C CA . THR A 1 207 ? -10.022 4.370 35.618 1.00 82.50 207 THR A CA 1
ATOM 1635 C C . THR A 1 207 ? -9.532 3.491 34.458 1.00 82.50 207 THR A C 1
ATOM 1637 O O . THR A 1 207 ? -10.093 2.434 34.182 1.00 82.50 207 THR A O 1
ATOM 1640 N N . ASP A 1 208 ? -8.449 3.890 33.784 1.00 76.88 208 ASP A N 1
ATOM 1641 C CA . ASP A 1 208 ? -7.894 3.114 32.663 1.00 76.88 208 ASP A CA 1
ATOM 1642 C C . ASP A 1 208 ? -7.430 1.706 33.086 1.00 76.88 208 ASP A C 1
ATOM 1644 O O . ASP A 1 208 ? -7.572 0.753 32.322 1.00 76.88 208 ASP A O 1
ATOM 1648 N N . GLU A 1 209 ? -6.937 1.553 34.321 1.00 78.12 209 GLU A N 1
ATOM 1649 C CA . GLU A 1 209 ? -6.589 0.252 34.910 1.00 78.12 209 GLU A CA 1
ATOM 1650 C C . GLU A 1 209 ? -7.836 -0.612 35.147 1.00 78.12 209 GLU A C 1
ATOM 1652 O O . GLU A 1 209 ? -7.835 -1.800 34.815 1.00 78.12 209 GLU A O 1
ATOM 1657 N N . GLN A 1 210 ? -8.930 -0.017 35.639 1.00 79.75 210 GLN A N 1
ATOM 1658 C CA . GLN A 1 210 ? -10.218 -0.703 35.777 1.00 79.75 210 GLN A CA 1
ATOM 1659 C C . GLN A 1 210 ? -10.786 -1.111 34.412 1.00 79.75 210 GLN A C 1
ATOM 1661 O O . GLN A 1 210 ? -11.260 -2.235 34.268 1.00 79.75 210 GLN A O 1
ATOM 1666 N N . LEU A 1 211 ? -10.687 -0.255 33.389 1.00 80.88 211 LEU A N 1
ATOM 1667 C CA . LEU A 1 211 ? -11.130 -0.565 32.024 1.00 80.88 211 LEU A CA 1
ATOM 1668 C C . LEU A 1 211 ? -10.319 -1.707 31.397 1.00 80.88 211 LEU A C 1
ATOM 1670 O O . LEU A 1 211 ? -10.891 -2.592 30.756 1.00 80.88 211 LEU A O 1
ATOM 1674 N N . GLN A 1 212 ? -8.997 -1.708 31.583 1.00 80.88 212 GLN A N 1
ATOM 1675 C CA . GLN A 1 212 ? -8.120 -2.772 31.093 1.00 80.88 212 GLN A CA 1
ATOM 1676 C C . GLN A 1 212 ? -8.395 -4.102 31.810 1.00 80.88 212 GLN A C 1
ATOM 1678 O O . GLN A 1 212 ? -8.531 -5.133 31.153 1.00 80.88 212 GLN A O 1
ATOM 1683 N N . THR A 1 213 ? -8.556 -4.073 33.135 1.00 79.69 213 THR A N 1
ATOM 1684 C CA . THR A 1 213 ? -8.871 -5.266 33.937 1.00 79.69 213 THR A CA 1
ATOM 1685 C C . THR A 1 213 ? -10.254 -5.819 33.587 1.00 79.69 213 THR A C 1
ATOM 1687 O O . THR A 1 213 ? -10.417 -7.022 33.402 1.00 79.69 213 THR A O 1
ATOM 1690 N N . LEU A 1 214 ? -11.250 -4.947 33.396 1.00 79.50 214 LEU A N 1
ATOM 1691 C CA . LEU A 1 214 ? -12.583 -5.325 32.926 1.00 79.50 214 LEU A CA 1
ATOM 1692 C C . LEU A 1 214 ? -12.521 -6.016 31.559 1.00 79.50 214 LEU A C 1
ATOM 1694 O O . LEU A 1 214 ? -13.173 -7.037 31.351 1.00 79.50 214 LEU A O 1
ATOM 1698 N N . TYR A 1 215 ? -11.728 -5.482 30.629 1.00 79.69 215 TYR A N 1
ATOM 1699 C CA . TYR A 1 215 ? -11.525 -6.092 29.317 1.00 79.69 215 TYR A CA 1
ATOM 1700 C C . TYR A 1 215 ? -10.908 -7.496 29.420 1.00 79.69 215 TYR A C 1
ATOM 1702 O O . TYR A 1 215 ? -11.368 -8.411 28.734 1.00 79.69 215 TYR A O 1
ATOM 1710 N N . GLU A 1 216 ? -9.912 -7.682 30.288 1.00 78.25 216 GLU A N 1
ATOM 1711 C CA . GLU A 1 216 ? -9.277 -8.982 30.536 1.00 78.25 216 GLU A CA 1
ATOM 1712 C C . GLU A 1 216 ? -10.257 -9.986 31.157 1.00 78.25 216 GLU A C 1
ATOM 1714 O O . GLU A 1 216 ? -10.403 -11.085 30.623 1.00 78.25 216 GLU A O 1
ATOM 1719 N N . ILE A 1 217 ? -11.021 -9.588 32.180 1.00 73.56 217 ILE A N 1
ATOM 1720 C CA . ILE A 1 217 ? -12.035 -10.449 32.814 1.00 73.56 217 ILE A CA 1
ATOM 1721 C C . ILE A 1 217 ? -13.101 -10.876 31.795 1.00 73.56 217 ILE A C 1
ATOM 1723 O O . ILE A 1 217 ? -13.413 -12.061 31.676 1.00 73.56 217 ILE A O 1
ATOM 1727 N N . VAL A 1 218 ? -13.632 -9.939 31.000 1.00 73.44 218 VAL A N 1
ATOM 1728 C CA . VAL A 1 218 ? -14.666 -10.240 29.990 1.00 73.44 218 VAL A CA 1
ATOM 1729 C C . VAL A 1 218 ? -14.155 -11.219 28.918 1.00 73.44 218 VAL A C 1
ATOM 1731 O O . VAL A 1 218 ? -14.949 -11.978 28.353 1.00 73.44 218 VAL A O 1
ATOM 1734 N N . ILE A 1 219 ? -12.848 -11.227 28.635 1.00 70.06 219 ILE A N 1
ATOM 1735 C CA . ILE A 1 219 ? -12.220 -12.145 27.675 1.00 70.06 219 ILE A CA 1
ATOM 1736 C C . ILE A 1 219 ? -11.893 -13.504 28.289 1.00 70.06 219 ILE A C 1
ATOM 1738 O O . ILE A 1 219 ? -12.156 -14.525 27.646 1.00 70.06 219 ILE A O 1
ATOM 1742 N N . GLU A 1 220 ? -11.285 -13.530 29.475 1.00 64.62 220 GLU A N 1
ATOM 1743 C CA . GLU A 1 220 ? -10.665 -14.740 30.016 1.00 64.62 220 GLU A CA 1
ATOM 1744 C C . GLU A 1 220 ? -11.653 -15.627 30.768 1.00 64.62 220 GLU A C 1
ATOM 1746 O O . GLU A 1 220 ? -11.622 -16.849 30.597 1.00 64.62 220 GLU A O 1
ATOM 1751 N N . THR A 1 221 ? -12.602 -15.065 31.514 1.00 55.53 221 THR A N 1
ATOM 1752 C CA . THR A 1 221 ? -13.477 -15.880 32.357 1.00 55.53 221 THR A CA 1
ATOM 1753 C C . THR A 1 221 ? -14.789 -15.174 32.643 1.00 55.53 221 THR A C 1
ATOM 1755 O O . THR A 1 221 ? -14.840 -14.070 33.160 1.00 55.53 221 THR A O 1
ATOM 1758 N N . LYS A 1 222 ? -15.893 -15.870 32.360 1.00 57.53 222 LYS A N 1
ATOM 1759 C CA . LYS A 1 222 ? -17.280 -15.470 32.652 1.00 57.53 222 LYS A CA 1
ATOM 1760 C C . LYS A 1 222 ? -17.575 -15.405 34.165 1.00 57.53 222 LYS A C 1
ATOM 1762 O O . LYS A 1 222 ? -18.552 -16.002 34.615 1.00 57.53 222 LYS A O 1
ATOM 1767 N N . ASN A 1 223 ? -16.715 -14.788 34.965 1.00 65.88 223 ASN A N 1
ATOM 1768 C CA . ASN A 1 223 ? -16.862 -14.727 36.407 1.00 65.88 223 ASN A CA 1
ATOM 1769 C C . ASN A 1 223 ? -17.416 -13.359 36.809 1.00 65.88 223 ASN A C 1
ATOM 1771 O O . ASN A 1 223 ? -16.686 -12.404 37.047 1.00 65.88 223 ASN A O 1
ATOM 1775 N N . GLU A 1 224 ? -18.744 -13.273 36.879 1.00 65.25 224 GLU A N 1
ATOM 1776 C CA . GLU A 1 224 ? -19.456 -12.059 37.302 1.00 65.25 224 GLU A CA 1
ATOM 1777 C C . GLU A 1 224 ? -19.054 -11.600 38.717 1.00 65.25 224 GLU A C 1
ATOM 1779 O O . GLU A 1 224 ? -19.199 -10.426 39.045 1.00 65.25 224 GLU A O 1
ATOM 1784 N N . GLN A 1 225 ? -18.528 -12.508 39.548 1.00 66.94 225 GLN A N 1
ATOM 1785 C CA . GLN A 1 225 ? -18.040 -12.206 40.892 1.00 66.94 225 GLN A CA 1
ATOM 1786 C C . GLN A 1 225 ? -16.777 -11.325 40.861 1.00 66.94 225 GLN A C 1
ATOM 1788 O O . GLN A 1 225 ? -16.687 -10.372 41.627 1.00 66.94 225 GLN A O 1
ATOM 1793 N N . GLU A 1 226 ? -15.841 -11.596 39.946 1.00 69.69 226 GLU A N 1
ATOM 1794 C CA . GLU A 1 226 ? -14.572 -10.855 39.819 1.00 69.69 226 GLU A CA 1
ATOM 1795 C C . GLU A 1 226 ? -14.800 -9.417 39.340 1.00 69.69 226 GLU A C 1
ATOM 1797 O O . GLU A 1 226 ? -14.161 -8.488 39.831 1.00 69.69 226 GLU A O 1
ATOM 1802 N N . VAL A 1 227 ? -15.766 -9.205 38.436 1.00 69.25 227 VAL A N 1
ATOM 1803 C CA . VAL A 1 227 ? -16.145 -7.851 37.991 1.00 69.25 227 VAL A CA 1
ATOM 1804 C C . VAL A 1 227 ? -16.729 -7.038 39.148 1.00 69.25 227 VAL A C 1
ATOM 1806 O O . VAL A 1 227 ? -16.421 -5.856 39.296 1.00 69.25 227 VAL A O 1
ATOM 1809 N N . LYS A 1 228 ? -17.543 -7.675 39.996 1.00 69.81 228 LYS A N 1
ATOM 1810 C CA . LYS A 1 228 ? -18.122 -7.030 41.181 1.00 69.81 228 LYS A CA 1
ATOM 1811 C C . LYS A 1 228 ? -17.068 -6.704 42.238 1.00 69.81 228 LYS A C 1
ATOM 1813 O O . LYS A 1 228 ? -17.173 -5.662 42.871 1.00 69.81 228 LYS A O 1
ATOM 1818 N N . GLU A 1 229 ? -16.061 -7.556 42.421 1.00 74.75 229 GLU A N 1
ATOM 1819 C CA . GLU A 1 229 ? -14.936 -7.289 43.330 1.00 74.75 229 GLU A CA 1
ATOM 1820 C C . GLU A 1 229 ? -14.063 -6.124 42.837 1.00 74.75 229 GLU A C 1
ATOM 1822 O O . GLU A 1 229 ? -13.729 -5.251 43.634 1.00 74.75 229 GLU A O 1
ATOM 1827 N N . LEU A 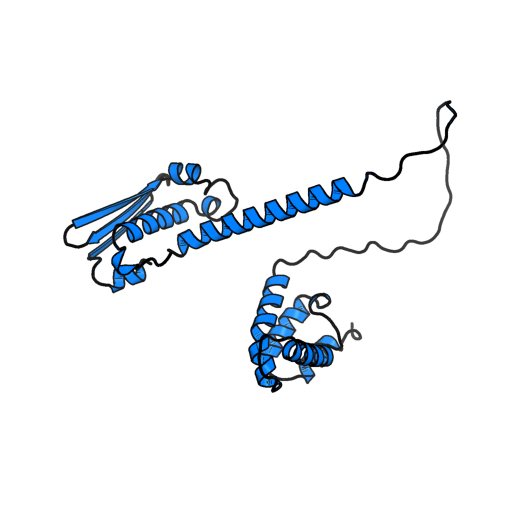1 230 ? -13.780 -6.040 41.529 1.00 71.69 230 LEU A N 1
ATOM 1828 C CA . LEU A 1 230 ? -13.021 -4.932 40.923 1.00 71.69 230 LEU A CA 1
ATOM 1829 C C . LEU A 1 230 ? -13.662 -3.557 41.177 1.00 71.69 230 LEU A C 1
ATOM 1831 O O . LEU A 1 230 ? -12.964 -2.562 41.363 1.00 71.69 230 LEU A O 1
ATOM 1835 N N . LEU A 1 231 ? -14.993 -3.502 41.144 1.00 67.00 231 LEU A N 1
ATOM 1836 C CA . LEU A 1 231 ? -15.768 -2.268 41.304 1.00 67.00 231 LEU A CA 1
ATOM 1837 C C . LEU A 1 231 ? -16.202 -2.022 42.758 1.00 67.00 231 LEU A C 1
ATOM 1839 O O . LEU A 1 231 ? -16.652 -0.930 43.089 1.00 67.00 231 LEU A O 1
ATOM 1843 N N . GLY A 1 232 ? -16.076 -3.031 43.623 1.00 63.28 232 GLY A N 1
ATOM 1844 C CA . GLY A 1 232 ? -16.542 -3.019 45.008 1.00 63.28 232 GLY A CA 1
ATOM 1845 C C . GLY A 1 232 ? -15.504 -2.601 46.051 1.00 63.28 232 GLY A C 1
ATOM 1846 O O . GLY A 1 232 ? -15.842 -2.594 47.234 1.00 63.28 232 GLY A O 1
ATOM 1847 N N . ASP A 1 233 ? -14.273 -2.256 45.661 1.00 48.09 233 ASP A N 1
ATOM 1848 C CA . ASP A 1 233 ? -13.194 -1.919 46.603 1.00 48.09 233 ASP A CA 1
ATOM 1849 C C . ASP A 1 233 ? -12.794 -0.432 46.564 1.00 48.09 233 ASP A C 1
ATOM 1851 O O . ASP A 1 233 ? -11.624 -0.076 46.482 1.00 48.09 233 ASP A O 1
ATOM 1855 N N . GLU A 1 234 ? -13.771 0.472 46.699 1.00 49.38 234 GLU A N 1
ATOM 1856 C CA . GLU A 1 234 ? -13.500 1.871 47.089 1.00 49.38 234 GLU A CA 1
ATOM 1857 C C . GLU A 1 234 ? -13.314 2.033 48.616 1.00 49.38 234 GLU A C 1
ATOM 1859 O O . GLU A 1 234 ? -13.503 3.114 49.174 1.00 49.38 234 GLU A O 1
ATOM 1864 N N . SER A 1 235 ? -12.964 0.961 49.343 1.00 39.62 235 SER A N 1
ATOM 1865 C CA . SER A 1 235 ? -12.888 0.981 50.812 1.00 39.62 235 SER A CA 1
ATOM 1866 C C . SER A 1 235 ? -11.574 0.475 51.423 1.00 39.62 235 SER A C 1
ATOM 1868 O O . SER A 1 235 ? -11.468 0.467 52.657 1.00 39.62 235 SER A O 1
ATOM 1870 N N . LYS A 1 236 ? -10.553 0.096 50.646 1.00 41.00 236 LYS A N 1
ATOM 1871 C CA . LYS A 1 236 ? -9.237 -0.268 51.201 1.00 41.00 236 LYS A CA 1
ATOM 1872 C C . LYS A 1 236 ? -8.053 0.222 50.364 1.00 41.00 236 LYS A C 1
ATOM 1874 O O . LYS A 1 236 ? -7.383 -0.580 49.725 1.00 41.00 236 LYS A O 1
ATOM 1879 N N . ALA A 1 237 ? -7.740 1.510 50.487 1.00 32.44 237 ALA A N 1
ATOM 1880 C CA . ALA A 1 237 ? -6.397 2.045 50.775 1.00 32.44 237 ALA A CA 1
ATOM 1881 C C . ALA A 1 237 ? -6.433 3.575 50.754 1.00 32.44 237 ALA A C 1
ATOM 1883 O O . ALA A 1 237 ? -6.855 4.136 49.723 1.00 32.44 237 ALA A O 1
#

pLDDT: mean 74.0, std 22.31, range [21.19, 98.12]

Sequence (237 aa):
ALALVLKSGLCGKFKEWVTEDGSAAYCQSWRDGSEYTQYFTLAEAEKAGLTSKKGPWQEYPRRQLQMRARSWHLRDTYPDVLCGLGIAEEAIDYARAQQDQKQQQQEAQVTSVVHTSNTKYQNDTAVGQCKDAATTTTAPASLGQQPEQDEKPDSEIRPIIIQRIYGLVPVLCRAWGIKYAANEPMQLDFFERWNDLTGGVTMDEMTDEQLQTLYEIVIETKNEQEVKELLGDESKA

Radius of gyration: 30.43 Å; chains: 1; bounding box: 56×78×79 Å

Secondary structure (DSSP, 8-state):
-HHHHHHTS--SEEEEEE-TTSSEEEEEEEETTEEEEEEEEHHHHHHTTSSSSSSHHHHSHHHHHHHHHHHHHHHHH-HHHHTTPPPHHHHHHHHHHHHHHHHHHHHHHHHHHHHHTT-------------------------------------TTHHHHHHHHHHTHHHHHHHHT----SSHHHHHHHHHHHHHHHTT--TTTS-HHHHHHHHHHHHH---HHHHHHHHS-TT--